Protein AF-A0A922SCU0-F1 (afdb_monomer)

Structure (mmCIF, N/CA/C/O backbone):
data_AF-A0A922SCU0-F1
#
_entry.id   AF-A0A922SCU0-F1
#
loop_
_atom_site.group_PDB
_atom_site.id
_atom_site.type_symbol
_atom_site.label_atom_id
_atom_site.label_alt_id
_atom_site.label_comp_id
_atom_site.label_asym_id
_atom_site.label_entity_id
_atom_site.label_seq_id
_atom_site.pdbx_PDB_ins_code
_atom_site.Cartn_x
_atom_site.Cartn_y
_atom_site.Cartn_z
_atom_site.occupancy
_atom_site.B_iso_or_equiv
_atom_site.auth_seq_id
_atom_site.auth_comp_id
_atom_site.auth_asym_id
_atom_site.auth_atom_id
_atom_site.pdbx_PDB_model_num
ATOM 1 N N . MET A 1 1 ? 26.356 27.091 10.700 1.00 61.38 1 MET A N 1
ATOM 2 C CA . MET A 1 1 ? 27.734 27.066 10.154 1.00 61.38 1 MET A CA 1
ATOM 3 C C . MET A 1 1 ? 27.596 27.157 8.648 1.00 61.38 1 MET A C 1
ATOM 5 O O . MET A 1 1 ? 26.663 26.552 8.137 1.00 61.38 1 MET A O 1
ATOM 9 N N . ALA A 1 2 ? 28.431 27.945 7.972 1.00 72.12 2 ALA A N 1
ATOM 10 C CA . ALA A 1 2 ? 28.377 28.058 6.516 1.00 72.12 2 ALA A CA 1
ATOM 11 C C . ALA A 1 2 ? 28.642 26.690 5.868 1.00 72.12 2 ALA A C 1
ATOM 13 O O . ALA A 1 2 ? 29.478 25.931 6.361 1.00 72.12 2 ALA A O 1
ATOM 14 N N . ASP A 1 3 ? 27.921 26.374 4.792 1.00 83.50 3 ASP A N 1
ATOM 15 C CA . ASP A 1 3 ? 28.215 25.194 3.979 1.00 83.50 3 ASP A CA 1
ATOM 16 C C . ASP A 1 3 ? 29.632 25.352 3.384 1.00 83.50 3 ASP A C 1
ATOM 18 O O . ASP A 1 3 ? 29.888 26.349 2.691 1.00 83.50 3 ASP A O 1
ATOM 22 N N . PRO A 1 4 ? 30.553 24.394 3.623 1.00 89.06 4 PRO A N 1
ATOM 23 C CA . PRO A 1 4 ? 31.922 24.443 3.106 1.00 89.06 4 PRO A CA 1
ATOM 24 C C . PRO A 1 4 ? 32.004 24.638 1.588 1.00 89.06 4 PRO A C 1
ATOM 26 O O . PRO A 1 4 ? 33.000 25.145 1.071 1.00 89.06 4 PRO A O 1
ATOM 29 N N . LYS A 1 5 ? 30.956 24.253 0.850 1.00 90.00 5 LYS A N 1
ATOM 30 C CA . LYS A 1 5 ? 30.882 24.427 -0.602 1.00 90.00 5 LYS A CA 1
ATOM 31 C C . LYS A 1 5 ? 30.835 25.899 -1.032 1.00 90.00 5 LYS A C 1
ATOM 33 O O . LYS A 1 5 ? 31.274 26.208 -2.140 1.00 90.00 5 LYS A O 1
ATOM 38 N N . TYR A 1 6 ? 30.322 26.795 -0.187 1.00 89.81 6 TYR A N 1
ATOM 39 C CA . TYR A 1 6 ? 30.087 28.205 -0.531 1.00 89.81 6 TYR A CA 1
ATOM 40 C C . TYR A 1 6 ? 30.975 29.192 0.236 1.00 89.81 6 TYR A C 1
ATOM 42 O O . TYR A 1 6 ? 31.029 30.358 -0.138 1.00 89.81 6 TYR A O 1
ATOM 50 N N . GLU A 1 7 ? 31.731 28.722 1.232 1.00 86.88 7 GLU A N 1
ATOM 51 C CA . GLU A 1 7 ? 32.538 29.534 2.160 1.00 86.88 7 GLU A CA 1
ATOM 52 C C . GLU A 1 7 ? 33.477 30.546 1.471 1.00 86.88 7 GLU A C 1
ATOM 54 O O . GLU A 1 7 ? 33.629 31.677 1.931 1.00 86.88 7 GLU A O 1
ATOM 59 N N . ASN A 1 8 ? 34.067 30.169 0.331 1.00 87.38 8 ASN A N 1
ATOM 60 C CA . ASN A 1 8 ? 35.038 30.992 -0.402 1.00 87.38 8 ASN A CA 1
ATOM 61 C C . ASN A 1 8 ? 34.431 31.820 -1.548 1.00 87.38 8 ASN A C 1
ATOM 63 O O . ASN A 1 8 ? 35.167 32.481 -2.285 1.00 87.38 8 ASN A O 1
ATOM 67 N N . LEU A 1 9 ? 33.112 31.764 -1.750 1.00 87.44 9 LEU A N 1
ATOM 68 C CA . LEU A 1 9 ? 32.457 32.507 -2.821 1.00 87.44 9 LEU A CA 1
ATOM 69 C C . LEU A 1 9 ? 32.111 33.929 -2.346 1.00 87.44 9 LEU A C 1
ATOM 71 O O . LEU A 1 9 ? 31.440 34.094 -1.325 1.00 87.44 9 LEU A O 1
ATOM 75 N N . PRO A 1 10 ? 32.538 34.980 -3.071 1.00 89.50 10 PRO A N 1
ATOM 76 C CA . PRO A 1 10 ? 32.159 36.345 -2.733 1.00 89.50 10 PRO A CA 1
ATOM 77 C C . PRO A 1 10 ? 30.665 36.574 -3.004 1.00 89.50 10 PRO A C 1
ATOM 79 O O . PRO A 1 10 ? 30.124 36.085 -3.993 1.00 89.50 10 PRO A O 1
ATOM 82 N N . GLY A 1 11 ? 30.007 37.368 -2.155 1.00 84.81 11 GLY A N 1
ATOM 83 C CA . GLY A 1 11 ? 28.614 37.788 -2.361 1.00 84.81 11 GLY A CA 1
ATOM 84 C C . GLY A 1 11 ? 27.541 36.798 -1.894 1.00 84.81 11 GLY A C 1
ATOM 85 O O . GLY A 1 11 ? 26.372 37.007 -2.204 1.00 84.81 11 GLY A O 1
ATOM 86 N N . ILE A 1 12 ? 27.906 35.751 -1.147 1.00 89.44 12 ILE A N 1
ATOM 87 C CA . ILE A 1 12 ? 26.939 34.859 -0.494 1.00 89.44 12 ILE A CA 1
ATOM 88 C C . ILE A 1 12 ? 26.451 35.494 0.813 1.00 89.44 12 ILE A C 1
ATOM 90 O O . ILE A 1 12 ? 27.253 35.911 1.650 1.00 89.44 12 ILE A O 1
ATOM 94 N N . ALA A 1 13 ? 25.131 35.579 0.980 1.00 87.69 13 ALA A N 1
ATOM 95 C CA . ALA A 1 13 ? 24.503 36.070 2.199 1.00 87.69 13 ALA A CA 1
ATOM 96 C C . ALA A 1 13 ? 24.339 34.917 3.203 1.00 87.69 13 ALA A C 1
ATOM 98 O O . ALA A 1 13 ? 23.564 33.999 2.961 1.00 87.69 13 ALA A O 1
ATOM 99 N N . TYR A 1 14 ? 25.067 34.967 4.321 1.00 85.56 14 TYR A N 1
ATOM 100 C CA . TYR A 1 14 ? 25.009 33.944 5.380 1.00 85.56 14 TYR A CA 1
ATOM 101 C C . TYR A 1 14 ? 23.987 34.251 6.482 1.00 85.56 14 TYR A C 1
ATOM 103 O O . TYR A 1 14 ? 23.605 33.357 7.231 1.00 85.56 14 TYR A O 1
ATOM 111 N N . ASP A 1 15 ? 23.553 35.510 6.571 1.00 88.25 15 ASP A N 1
ATOM 112 C CA . ASP A 1 15 ? 22.690 36.017 7.646 1.00 88.25 15 ASP A CA 1
ATOM 113 C C . ASP A 1 15 ? 21.245 36.262 7.175 1.00 88.25 15 ASP A C 1
ATOM 115 O O . ASP A 1 15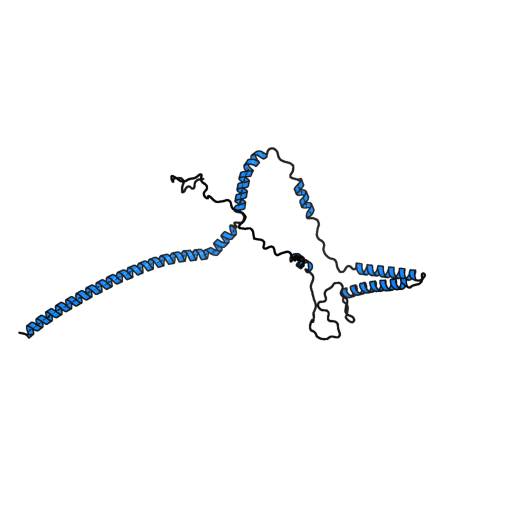 ? 20.479 36.971 7.829 1.00 88.25 15 ASP A O 1
ATOM 119 N N . GLN A 1 16 ? 20.875 35.723 6.011 1.00 88.75 16 GLN A N 1
ATOM 120 C CA . GLN A 1 16 ? 19.522 35.821 5.466 1.00 88.75 16 GLN A CA 1
ATOM 121 C C . GLN A 1 16 ? 18.789 34.484 5.622 1.00 88.75 16 GLN A C 1
ATOM 123 O O . GLN A 1 16 ? 19.425 33.437 5.528 1.00 88.75 16 GLN A O 1
ATOM 128 N N . PRO A 1 17 ? 17.470 34.498 5.884 1.00 88.88 17 PRO A N 1
ATOM 129 C CA . PRO A 1 17 ? 16.674 33.279 5.885 1.00 88.88 17 PRO A CA 1
ATOM 130 C C . PRO A 1 17 ? 16.619 32.674 4.476 1.00 88.88 17 PRO A C 1
ATOM 132 O O . PRO A 1 17 ? 16.506 33.401 3.489 1.00 88.88 17 PRO A O 1
ATOM 135 N N . ASP A 1 18 ? 16.645 31.344 4.398 1.00 89.38 18 ASP A N 1
ATOM 136 C CA . ASP A 1 18 ? 16.605 30.612 3.124 1.00 89.38 18 ASP A CA 1
ATOM 137 C C . ASP A 1 18 ? 15.267 30.784 2.382 1.00 89.38 18 ASP A C 1
ATOM 139 O O . ASP A 1 18 ? 15.220 30.729 1.152 1.00 89.38 18 ASP A O 1
ATOM 143 N N . VAL A 1 19 ? 14.170 30.996 3.120 1.00 94.00 19 VAL A N 1
ATOM 144 C CA . VAL A 1 19 ? 12.804 31.100 2.588 1.00 94.00 19 VAL A CA 1
ATOM 145 C C . VAL A 1 19 ? 12.078 32.276 3.244 1.00 94.00 19 VAL A C 1
ATOM 147 O O . VAL A 1 19 ? 12.120 32.446 4.462 1.00 94.00 19 VAL A O 1
ATOM 150 N N . TYR A 1 20 ? 11.394 33.083 2.427 1.00 92.12 20 TYR A N 1
ATOM 151 C CA . TYR A 1 20 ? 10.476 34.131 2.877 1.00 92.12 20 TYR A CA 1
ATOM 152 C C . TYR A 1 20 ? 9.045 33.708 2.547 1.00 92.12 20 TYR A C 1
ATOM 154 O O . TYR A 1 20 ? 8.610 33.830 1.402 1.00 92.12 20 TYR A O 1
ATOM 162 N N . GLU A 1 21 ? 8.322 33.217 3.546 1.00 87.00 21 GLU A N 1
ATOM 163 C CA . GLU A 1 21 ? 6.940 32.754 3.407 1.00 87.00 21 GLU A CA 1
ATOM 164 C C . GLU A 1 21 ? 5.985 33.531 4.318 1.00 87.00 21 GLU A C 1
ATOM 166 O O . GLU A 1 21 ? 6.378 34.131 5.323 1.00 87.00 21 GLU A O 1
ATOM 171 N N . THR A 1 22 ? 4.714 33.570 3.928 1.00 88.38 22 THR A N 1
ATOM 172 C CA . THR A 1 22 ? 3.632 34.025 4.805 1.00 88.38 22 THR A CA 1
ATOM 173 C C . THR A 1 22 ? 3.377 32.959 5.862 1.00 88.38 22 THR A C 1
ATOM 175 O O . THR A 1 22 ? 3.455 31.780 5.545 1.00 88.38 22 THR A O 1
ATOM 178 N N . GLY A 1 23 ? 3.050 33.354 7.096 1.00 83.81 23 GLY A N 1
ATOM 179 C CA . GLY A 1 23 ? 2.755 32.381 8.151 1.00 83.81 23 GLY A CA 1
ATOM 180 C C . GLY A 1 23 ? 1.612 31.445 7.755 1.00 83.81 23 GLY A C 1
ATOM 181 O O . GLY A 1 23 ? 0.595 31.913 7.240 1.00 83.81 23 GLY A O 1
ATOM 182 N N . ASP A 1 24 ? 1.794 30.148 8.004 1.00 81.06 24 ASP A N 1
ATOM 183 C CA . ASP A 1 24 ? 0.799 29.125 7.693 1.00 81.06 24 ASP A CA 1
ATOM 184 C C . ASP A 1 24 ? -0.528 29.432 8.395 1.00 81.06 24 ASP A C 1
ATOM 186 O O . ASP A 1 24 ? -0.606 29.511 9.627 1.00 81.06 24 ASP A O 1
ATOM 190 N N . LEU A 1 25 ? -1.582 29.626 7.598 1.00 78.62 25 LEU A N 1
ATOM 191 C CA . LEU A 1 25 ? -2.938 29.770 8.111 1.00 78.62 25 LEU A CA 1
ATOM 192 C C . LEU A 1 25 ? -3.542 28.375 8.318 1.00 78.62 25 LEU A C 1
ATOM 194 O O . LEU A 1 25 ? -3.514 27.562 7.395 1.00 78.62 25 LEU A O 1
ATOM 198 N N . PRO A 1 26 ? -4.161 28.098 9.476 1.00 77.81 26 PRO A N 1
ATOM 199 C CA . PRO A 1 26 ? -4.765 26.797 9.768 1.00 77.81 26 PRO A CA 1
ATOM 200 C C . PRO A 1 26 ? -6.071 26.531 8.993 1.00 77.81 26 PRO A C 1
ATOM 202 O O . PRO A 1 26 ? -6.742 25.540 9.256 1.00 77.81 26 PRO A O 1
ATOM 205 N N . GLU A 1 27 ? -6.481 27.433 8.100 1.00 66.62 27 GLU A N 1
ATOM 206 C CA . GLU A 1 27 ? -7.836 27.485 7.537 1.00 66.62 27 GLU A CA 1
ATOM 207 C C . GLU A 1 27 ? -8.071 26.485 6.395 1.00 66.62 27 GLU A C 1
ATOM 209 O O . GLU A 1 27 ? -9.188 26.006 6.241 1.00 66.62 27 GLU A O 1
ATOM 214 N N . ALA A 1 28 ? -7.045 26.126 5.616 1.00 63.16 28 ALA A N 1
ATOM 215 C CA . ALA A 1 28 ? -7.215 25.268 4.435 1.00 63.16 28 ALA A CA 1
ATOM 216 C C . ALA A 1 28 ? -7.455 23.777 4.760 1.00 63.16 28 ALA A C 1
ATOM 218 O O . ALA A 1 28 ? -7.965 23.049 3.912 1.00 63.16 28 ALA A O 1
ATOM 219 N N . ASP A 1 29 ? -7.112 23.340 5.976 1.00 68.31 29 ASP A N 1
ATOM 220 C CA . ASP A 1 29 ? -7.234 21.947 6.434 1.00 68.31 29 ASP A CA 1
ATOM 221 C C . ASP A 1 29 ? -8.457 21.711 7.334 1.00 68.31 29 ASP A C 1
ATOM 223 O O . ASP A 1 29 ? -8.638 20.614 7.871 1.00 68.31 29 ASP A O 1
ATOM 227 N N . GLN A 1 30 ? -9.306 22.724 7.537 1.00 72.94 30 GLN A N 1
ATOM 228 C CA . GLN A 1 30 ? -10.529 22.527 8.305 1.00 72.94 30 GLN A CA 1
ATOM 229 C C . GLN A 1 30 ? -11.549 21.789 7.433 1.00 72.94 30 GLN A C 1
ATOM 231 O O . GLN A 1 30 ? -11.919 22.298 6.374 1.00 72.94 30 GLN A O 1
ATOM 236 N N . PRO A 1 31 ? -12.011 20.588 7.831 1.00 71.62 31 PRO A N 1
ATOM 237 C CA . PRO A 1 31 ? -13.139 19.976 7.155 1.00 71.62 31 PRO A CA 1
ATOM 238 C C . PRO A 1 31 ? -14.333 20.911 7.336 1.00 71.62 31 PRO A C 1
ATOM 240 O O . PRO A 1 31 ? -14.722 21.155 8.475 1.00 71.62 31 PRO A O 1
ATOM 243 N N . ASP A 1 32 ? -14.892 21.430 6.239 1.00 68.81 32 ASP A N 1
ATOM 244 C CA . ASP A 1 32 ? -16.199 22.088 6.266 1.00 68.81 32 ASP A CA 1
ATOM 245 C C . ASP A 1 32 ? -17.193 21.060 6.823 1.00 68.81 32 ASP A C 1
ATOM 247 O O . ASP A 1 32 ? -17.462 20.051 6.154 1.00 68.81 32 ASP A O 1
ATOM 251 N N . PRO A 1 33 ? -17.708 21.235 8.054 1.00 64.75 33 PRO A N 1
ATOM 252 C CA . PRO A 1 33 ? -18.711 20.331 8.556 1.00 64.75 33 PRO A CA 1
ATOM 253 C C . PRO A 1 33 ? -19.977 20.641 7.767 1.00 64.75 33 PRO A C 1
ATOM 255 O O . PRO A 1 33 ? -20.638 21.655 7.977 1.00 64.75 33 PRO A O 1
ATOM 258 N N . THR A 1 34 ? -20.324 19.768 6.826 1.00 65.19 34 THR A N 1
ATOM 259 C CA . THR A 1 34 ? -21.710 19.657 6.387 1.00 65.19 34 THR A CA 1
ATOM 260 C C . THR A 1 34 ? -22.502 19.199 7.604 1.00 65.19 34 THR A C 1
ATOM 262 O O . THR A 1 34 ? -22.574 18.003 7.884 1.00 65.19 34 THR A O 1
ATOM 265 N N . GLU A 1 35 ? -23.002 20.152 8.386 1.00 67.19 35 GLU A N 1
ATOM 266 C CA . GLU A 1 35 ? -23.916 19.884 9.488 1.00 67.19 35 GLU A CA 1
ATOM 267 C C . GLU A 1 35 ? -25.197 19.309 8.872 1.00 67.19 35 GLU A C 1
ATOM 269 O O . GLU A 1 35 ? -25.975 20.016 8.231 1.00 67.19 35 GLU A O 1
ATOM 274 N N . GLU A 1 36 ? -25.381 17.992 8.982 1.00 65.81 36 GLU A N 1
ATOM 275 C CA . GLU A 1 36 ? -26.688 17.390 8.745 1.00 65.81 36 GLU A CA 1
ATOM 276 C C . GLU A 1 36 ? -27.632 17.948 9.814 1.00 65.81 36 GLU A C 1
ATOM 278 O O . GLU A 1 36 ? -27.386 17.777 11.008 1.00 65.81 36 GLU A O 1
ATOM 283 N N . GLU A 1 37 ? -28.677 18.664 9.391 1.00 66.75 37 GLU A N 1
ATOM 284 C CA . GLU A 1 37 ? -29.639 19.289 10.300 1.00 66.75 37 GLU A CA 1
ATOM 285 C C . GLU A 1 37 ? -30.202 18.245 11.278 1.00 66.75 37 GLU A C 1
ATOM 287 O O . GLU A 1 37 ? -30.776 17.229 10.870 1.00 66.75 37 GLU A O 1
ATOM 292 N N . GLU A 1 38 ? -30.044 18.496 12.581 1.00 72.50 38 GLU A N 1
ATOM 293 C CA . GLU A 1 38 ? -30.636 17.667 13.627 1.00 72.50 38 GLU A CA 1
ATOM 294 C C . GLU A 1 38 ? -32.163 17.671 13.461 1.00 72.50 38 GLU A C 1
ATOM 296 O O . GLU A 1 38 ? -32.842 18.673 13.683 1.00 72.50 38 GLU A O 1
ATOM 301 N N . ASN A 1 39 ? -32.721 16.544 13.019 1.00 79.50 39 ASN A N 1
ATOM 302 C CA . ASN A 1 39 ? -34.153 16.418 12.794 1.00 79.50 39 ASN A CA 1
ATOM 303 C C . ASN A 1 39 ? -34.848 16.009 14.098 1.00 79.50 39 ASN A C 1
ATOM 305 O O . ASN A 1 39 ? -34.718 14.866 14.533 1.00 79.50 39 ASN A O 1
ATOM 309 N N . GLU A 1 40 ? -35.637 16.912 14.687 1.00 83.75 40 GLU A N 1
ATOM 310 C CA . GLU A 1 40 ? -36.374 16.674 15.943 1.00 83.75 40 GLU A CA 1
ATOM 311 C C . GLU A 1 40 ? -37.322 15.456 15.889 1.00 83.75 40 GLU A C 1
ATOM 313 O O . GLU A 1 40 ? -37.711 14.925 16.928 1.00 83.75 40 GLU A O 1
ATOM 318 N N . CYS A 1 41 ? -37.702 14.989 14.693 1.00 89.94 41 CYS A N 1
ATOM 319 C CA . CYS A 1 41 ? -38.558 13.813 14.508 1.00 89.94 41 CYS A CA 1
ATOM 320 C C . CYS A 1 41 ? -37.784 12.483 14.405 1.00 89.94 41 CYS A C 1
ATOM 322 O O . CYS A 1 41 ? -38.414 11.435 14.248 1.00 89.94 41 CYS A O 1
ATOM 324 N N . ILE A 1 42 ? -36.446 12.502 14.446 1.00 84.44 42 ILE A N 1
ATOM 325 C CA . ILE A 1 42 ? -35.595 11.315 14.294 1.00 84.44 42 ILE A CA 1
ATOM 326 C C . ILE A 1 42 ? -34.679 11.188 15.513 1.00 84.44 42 ILE A C 1
ATOM 328 O O . ILE A 1 42 ? -33.749 11.966 15.699 1.00 84.44 42 ILE A O 1
ATOM 332 N N . GLU A 1 43 ? -34.889 10.148 16.319 1.00 84.00 43 GLU A N 1
ATOM 333 C CA . GLU A 1 43 ? -33.949 9.794 17.383 1.00 84.00 43 GLU A CA 1
ATOM 334 C C . GLU A 1 43 ? -32.682 9.159 16.785 1.00 84.00 43 GLU A C 1
ATOM 336 O O . GLU A 1 43 ? -32.723 8.061 16.222 1.00 84.00 43 GLU A O 1
ATOM 341 N N . GLN A 1 44 ? -31.535 9.829 16.921 1.00 82.00 44 GLN A N 1
ATOM 342 C CA . GLN A 1 44 ? -30.239 9.264 16.541 1.00 82.00 44 GLN A CA 1
ATOM 343 C C . GLN A 1 44 ? -29.673 8.404 17.678 1.00 82.00 44 GLN A C 1
ATOM 345 O O . GLN A 1 44 ? -29.290 8.896 18.739 1.00 82.00 44 GLN A O 1
ATOM 350 N N . LEU A 1 45 ? -29.592 7.092 17.452 1.00 85.50 45 LEU A N 1
ATOM 351 C CA . LEU A 1 45 ? -29.033 6.147 18.419 1.00 85.50 45 LEU A CA 1
ATOM 352 C C . LEU A 1 45 ? -27.548 5.897 18.139 1.00 85.50 45 LEU A C 1
ATOM 354 O O . LEU A 1 45 ? -27.179 5.390 17.080 1.00 85.50 45 LEU A O 1
ATOM 358 N N . HIS A 1 46 ? -26.687 6.179 19.118 1.00 84.44 46 HIS A N 1
ATOM 359 C CA . HIS A 1 46 ? -25.262 5.865 19.017 1.00 84.44 46 HIS A CA 1
ATOM 360 C C . HIS A 1 46 ? -25.019 4.359 19.202 1.00 84.44 46 HIS A C 1
ATOM 362 O O . HIS A 1 46 ? -25.153 3.811 20.302 1.00 84.44 46 HIS A O 1
ATOM 368 N N . LEU A 1 47 ? -24.630 3.675 18.124 1.00 88.81 47 LEU A N 1
ATOM 369 C CA . LEU A 1 47 ? -24.383 2.237 18.140 1.00 88.81 47 LEU A CA 1
ATOM 370 C C . LEU A 1 47 ? -22.904 1.930 18.420 1.00 88.81 47 LEU A C 1
ATOM 372 O O . LEU A 1 47 ? -22.040 2.062 17.557 1.00 88.81 47 LEU A O 1
ATOM 376 N N . SER A 1 48 ? -22.601 1.454 19.627 1.00 92.69 48 SER A N 1
ATOM 377 C CA . SER A 1 48 ? -21.267 0.939 19.955 1.00 92.69 48 SER A CA 1
ATOM 378 C C . SER A 1 48 ? -21.160 -0.531 19.559 1.00 92.69 48 SER A C 1
ATOM 380 O O . SER A 1 48 ? -21.825 -1.392 20.143 1.00 92.69 48 SER A O 1
ATOM 382 N N . VAL A 1 49 ? -20.306 -0.840 18.579 1.00 92.62 49 VAL A N 1
ATOM 383 C CA . VAL A 1 49 ? -20.064 -2.222 18.120 1.00 92.62 49 VAL A CA 1
ATOM 384 C C . VAL A 1 49 ? -19.513 -3.083 19.255 1.00 92.62 49 VAL A C 1
ATOM 386 O O . VAL A 1 49 ? -19.926 -4.227 19.424 1.00 92.62 49 VAL A O 1
ATOM 389 N N . LYS A 1 50 ? -18.622 -2.522 20.079 1.00 94.06 50 LYS A N 1
ATOM 390 C CA . LYS A 1 50 ? -18.011 -3.229 21.208 1.00 94.06 50 LYS A CA 1
ATOM 391 C C . LYS A 1 50 ? -19.038 -3.553 22.290 1.00 94.06 50 LYS A C 1
ATOM 393 O O . LYS A 1 50 ? -19.073 -4.685 22.770 1.00 94.06 50 LYS A O 1
ATOM 398 N N . ASP A 1 51 ? -19.890 -2.594 22.644 1.00 92.88 51 ASP A N 1
ATOM 399 C CA . ASP A 1 51 ? -20.913 -2.813 23.670 1.00 92.88 51 ASP A CA 1
ATOM 400 C C . ASP A 1 51 ? -22.007 -3.743 23.156 1.00 92.88 51 ASP A C 1
ATOM 402 O O . ASP A 1 51 ? -22.445 -4.630 23.881 1.00 92.88 51 ASP A O 1
ATOM 406 N N . SER A 1 52 ? -22.390 -3.604 21.885 1.00 92.50 52 SER A N 1
ATOM 407 C CA . SER A 1 52 ? -23.334 -4.511 21.228 1.00 92.50 52 SER A CA 1
ATOM 408 C C . SER A 1 52 ? -22.786 -5.935 21.198 1.00 92.50 52 SER A C 1
ATOM 410 O O . SER A 1 52 ? -23.473 -6.862 21.614 1.00 92.50 52 SER A O 1
ATOM 412 N N . PHE A 1 53 ? -21.522 -6.122 20.806 1.00 92.94 53 PHE A N 1
ATOM 413 C CA . PHE A 1 53 ? -20.875 -7.430 20.843 1.00 92.94 53 PHE A CA 1
ATOM 414 C C . PHE A 1 53 ? -20.874 -8.007 22.256 1.00 92.94 53 PHE A C 1
ATOM 416 O O . PHE A 1 53 ? -21.312 -9.134 22.444 1.00 92.94 53 PHE A O 1
ATOM 423 N N . ASN A 1 54 ? -20.449 -7.239 23.261 1.00 94.12 54 ASN A N 1
ATOM 424 C CA . ASN A 1 54 ? -20.407 -7.711 24.644 1.00 94.12 54 ASN A CA 1
ATOM 425 C C . ASN A 1 54 ? -21.797 -8.046 25.203 1.00 94.12 54 ASN A C 1
ATOM 427 O O . ASN A 1 54 ? -21.909 -9.003 25.962 1.00 94.12 54 ASN A O 1
ATOM 431 N N . LYS A 1 55 ? -22.851 -7.322 24.799 1.00 91.94 55 LYS A N 1
ATOM 432 C CA . LYS A 1 55 ? -24.241 -7.633 25.176 1.00 91.94 55 LYS A CA 1
ATOM 433 C C . LYS A 1 55 ? -24.681 -9.017 24.696 1.00 91.94 55 LYS A C 1
ATOM 435 O O . LYS A 1 55 ? -25.389 -9.712 25.419 1.00 91.94 55 LYS A O 1
ATOM 440 N N . PHE A 1 56 ? -24.268 -9.414 23.494 1.00 87.12 56 PHE A N 1
ATOM 441 C CA . PHE A 1 56 ? -24.624 -10.712 22.911 1.00 87.12 56 PHE A CA 1
ATOM 442 C C . PHE A 1 56 ? -23.528 -11.775 23.072 1.00 87.12 56 PHE A C 1
ATOM 444 O O . PHE A 1 56 ? -23.742 -12.944 22.754 1.00 87.12 56 PHE A O 1
ATOM 451 N N . LYS A 1 57 ? -22.356 -11.409 23.594 1.00 89.62 57 LYS A N 1
ATOM 452 C CA . LYS A 1 57 ? -21.235 -12.323 23.807 1.00 89.62 57 LYS A CA 1
ATOM 453 C C . LYS A 1 57 ? -21.638 -13.394 24.816 1.00 89.62 57 LYS A C 1
ATOM 455 O O . LYS A 1 57 ? -22.045 -13.090 25.930 1.00 89.62 57 LYS A O 1
ATOM 460 N N . GLY A 1 58 ? -21.505 -14.656 24.420 1.00 81.25 58 GLY A N 1
ATOM 461 C CA . GLY A 1 58 ? -21.901 -15.793 25.253 1.00 81.25 58 GLY A CA 1
ATOM 462 C C . GLY A 1 58 ? -23.389 -16.147 25.172 1.00 81.25 58 GLY A C 1
ATOM 463 O O . GLY A 1 58 ? -23.792 -17.156 25.743 1.00 81.25 58 GLY A O 1
ATOM 464 N N . ARG A 1 59 ? -24.205 -15.378 24.436 1.00 83.12 59 ARG A N 1
ATOM 465 C CA . ARG A 1 59 ? -25.579 -15.761 24.093 1.0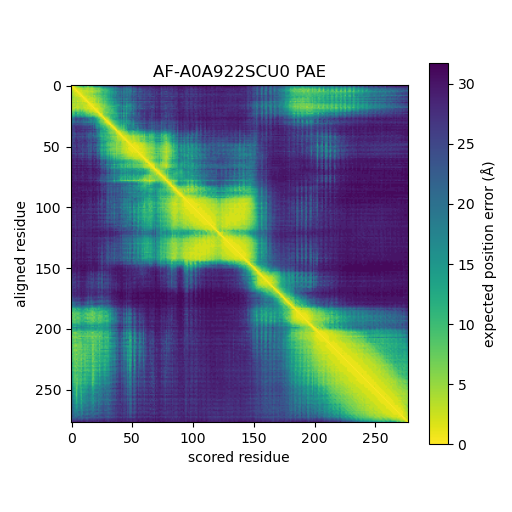0 83.12 59 ARG A CA 1
ATOM 466 C C . ARG A 1 59 ? -25.549 -16.522 22.768 1.00 83.12 59 ARG A C 1
ATOM 468 O O . ARG A 1 59 ? -25.124 -15.986 21.749 1.00 83.12 59 ARG A O 1
ATOM 475 N N . PHE A 1 60 ? -25.999 -17.771 22.783 1.00 74.88 60 PHE A N 1
ATOM 476 C CA . PHE A 1 60 ? -26.042 -18.629 21.601 1.00 74.88 60 PHE A CA 1
ATOM 477 C C . PHE A 1 60 ? -27.468 -19.119 21.376 1.00 74.88 60 PHE A C 1
ATOM 479 O O . PHE A 1 60 ? -28.155 -19.492 22.323 1.00 74.88 60 PHE A O 1
ATOM 486 N N . LEU A 1 61 ? -27.905 -19.132 20.118 1.00 73.56 61 LEU A N 1
ATOM 487 C CA . LEU A 1 61 ? -29.150 -19.782 19.723 1.00 73.56 61 LEU A CA 1
ATOM 488 C C . LEU A 1 61 ? -28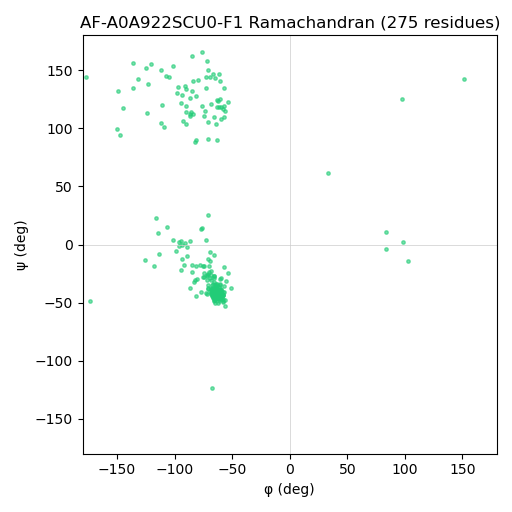.822 -21.206 19.276 1.00 73.56 61 LEU A C 1
ATOM 490 O O . LEU A 1 61 ? -27.942 -21.408 18.440 1.00 73.56 61 LEU A O 1
ATOM 494 N N . THR A 1 62 ? -29.522 -22.194 19.828 1.00 63.56 62 THR A N 1
ATOM 495 C CA . THR A 1 62 ? -29.391 -23.599 19.427 1.00 63.56 62 THR A CA 1
ATOM 496 C C . THR A 1 62 ? -30.780 -24.183 19.199 1.00 63.56 62 THR A C 1
ATOM 498 O O . THR A 1 62 ? -31.729 -23.814 19.883 1.00 63.56 62 THR A O 1
ATOM 501 N N . GLY A 1 63 ? -30.934 -25.048 18.197 1.00 64.81 63 GLY A N 1
ATOM 502 C CA . GLY A 1 63 ? -32.215 -25.697 17.917 1.00 64.81 63 GLY A CA 1
ATOM 503 C C . GLY A 1 63 ? -32.400 -26.058 16.447 1.00 64.81 63 GLY A C 1
ATOM 504 O O . GLY A 1 63 ? -32.006 -25.310 15.555 1.00 64.81 63 GLY A O 1
ATOM 505 N N . ALA A 1 64 ? -33.018 -27.214 16.196 1.00 64.06 64 ALA A N 1
ATOM 506 C CA . ALA A 1 64 ? -33.491 -27.603 14.872 1.00 64.06 64 ALA A CA 1
ATOM 507 C C . ALA A 1 64 ? -34.853 -26.938 14.620 1.00 64.06 64 ALA A C 1
ATOM 509 O O . ALA A 1 64 ? -35.898 -27.488 14.968 1.00 64.06 64 ALA A O 1
ATOM 510 N N . VAL A 1 65 ? -34.823 -25.721 14.075 1.00 71.75 65 VAL A N 1
ATOM 511 C CA . VAL A 1 65 ? -36.011 -24.878 13.893 1.00 71.75 65 VAL A CA 1
ATOM 512 C C . VAL A 1 65 ? -36.548 -24.987 12.467 1.00 71.75 65 VAL A C 1
ATOM 514 O O . VAL A 1 65 ? -35.803 -24.835 11.502 1.00 71.75 65 VAL A O 1
ATOM 517 N N . ASP A 1 66 ? -37.855 -25.220 12.337 1.00 72.25 66 ASP A N 1
ATOM 518 C CA . ASP A 1 66 ? -38.576 -25.255 11.060 1.00 72.25 66 ASP A CA 1
ATOM 519 C C . ASP A 1 66 ? -39.543 -24.060 10.963 1.00 72.25 66 ASP A C 1
ATOM 521 O O . ASP A 1 66 ? -40.607 -24.068 11.585 1.00 72.25 66 ASP A O 1
ATOM 525 N N . PHE A 1 67 ? -39.175 -23.046 10.169 1.00 77.12 67 PHE A N 1
ATOM 526 C CA . PHE A 1 67 ? -40.008 -21.870 9.862 1.00 77.12 67 PHE A CA 1
ATOM 527 C C . PHE A 1 67 ? -40.958 -22.086 8.676 1.00 77.12 67 PHE A C 1
ATOM 529 O O . PHE A 1 67 ? -41.623 -21.146 8.253 1.00 77.12 67 PHE A O 1
ATOM 536 N N . SER A 1 68 ? -41.008 -23.286 8.088 1.00 78.25 68 SER A N 1
ATOM 537 C CA . SER A 1 68 ? -41.948 -23.538 6.996 1.00 78.25 68 SER A CA 1
ATOM 538 C C . SER A 1 68 ? -43.398 -23.479 7.489 1.00 78.25 68 SER A C 1
ATOM 540 O O . SER A 1 68 ? -43.708 -23.921 8.599 1.00 78.25 68 SER A O 1
ATOM 542 N N . ASP A 1 69 ? -44.309 -23.017 6.629 1.00 69.31 69 ASP A N 1
ATOM 543 C CA . ASP A 1 69 ? -45.755 -22.897 6.896 1.00 69.31 69 ASP A CA 1
ATOM 544 C C . ASP A 1 69 ? -46.491 -24.253 6.973 1.00 69.31 69 ASP A C 1
ATOM 546 O O . ASP A 1 69 ? -47.690 -24.366 6.706 1.00 69.31 69 ASP A O 1
ATOM 550 N N . ARG A 1 70 ? -45.789 -25.340 7.313 1.00 76.56 70 ARG A N 1
ATOM 551 C CA . ARG A 1 70 ? -46.411 -26.654 7.488 1.00 76.56 70 ARG A CA 1
ATOM 552 C C . ARG A 1 70 ? -47.353 -26.610 8.690 1.00 76.56 70 ARG A C 1
ATOM 554 O O . ARG A 1 70 ? -46.919 -26.580 9.842 1.00 76.56 70 ARG A O 1
ATOM 561 N N . LEU A 1 71 ? -48.651 -26.679 8.408 1.00 72.25 71 LEU A N 1
ATOM 562 C CA . LEU A 1 71 ? -49.703 -26.764 9.416 1.00 72.25 71 LEU A CA 1
ATOM 563 C C . LEU A 1 71 ? -49.489 -28.005 10.300 1.00 72.25 71 LEU A C 1
ATOM 565 O O . LEU A 1 71 ? -49.530 -29.144 9.835 1.00 72.25 71 LEU A O 1
ATOM 569 N N . SER A 1 72 ? -49.253 -27.771 11.588 1.00 68.88 72 SER A N 1
ATOM 570 C CA . SER A 1 72 ? -49.060 -28.786 12.626 1.00 68.88 72 SER A CA 1
ATOM 571 C C . SER A 1 72 ? -50.061 -28.550 13.753 1.00 68.88 72 SER A C 1
ATOM 573 O O . SER A 1 72 ? -50.453 -27.416 14.010 1.00 68.88 72 SER A O 1
ATOM 575 N N . ARG A 1 73 ? -50.447 -29.616 14.464 1.00 68.62 73 ARG A N 1
ATOM 576 C CA . ARG A 1 73 ? -51.254 -29.502 15.693 1.00 68.62 73 ARG A CA 1
ATOM 577 C C . ARG A 1 73 ? -50.473 -28.905 16.871 1.00 68.62 73 ARG A C 1
ATOM 579 O O . ARG A 1 73 ? -51.090 -28.478 17.837 1.00 68.62 73 ARG A O 1
ATOM 586 N N . LYS A 1 74 ? -49.138 -28.903 16.809 1.00 62.25 74 LYS A N 1
ATOM 587 C CA . LYS A 1 74 ? -48.253 -28.335 17.838 1.00 62.25 74 LYS A CA 1
ATOM 588 C C . LYS A 1 74 ? -47.835 -26.916 17.445 1.00 62.25 74 LYS A C 1
ATOM 590 O O . LYS A 1 74 ? -47.451 -26.708 16.293 1.00 62.25 74 LYS A O 1
ATOM 595 N N . SER A 1 75 ? -47.870 -25.980 18.399 1.00 63.56 75 SER A N 1
ATOM 596 C CA . SER A 1 75 ? -47.344 -24.620 18.213 1.00 63.56 75 SER A CA 1
ATOM 597 C C . SER A 1 75 ? -45.850 -24.683 17.890 1.00 63.56 75 SER A C 1
ATOM 599 O O . SER A 1 75 ? -45.080 -25.314 18.617 1.00 63.56 75 SER A O 1
ATOM 601 N N . ARG A 1 76 ? -45.444 -24.077 16.771 1.00 65.38 76 ARG A N 1
ATOM 602 C CA . ARG A 1 76 ? -44.042 -24.005 16.351 1.00 65.38 76 ARG A CA 1
ATOM 603 C C . ARG A 1 76 ? -43.437 -22.742 16.936 1.00 65.38 76 ARG A C 1
ATOM 605 O O . ARG A 1 76 ? -43.696 -21.644 16.457 1.00 65.38 76 ARG A O 1
ATOM 612 N N . ILE A 1 77 ? -42.646 -22.910 17.984 1.00 67.62 77 ILE A N 1
ATOM 613 C CA . ILE A 1 77 ? -41.796 -21.849 18.517 1.00 67.62 77 ILE A CA 1
ATOM 614 C C . ILE A 1 77 ? -40.451 -21.975 17.799 1.00 67.62 77 ILE A C 1
ATOM 616 O O . ILE A 1 77 ? -39.992 -23.094 17.577 1.00 67.62 77 ILE A O 1
ATOM 620 N N . GLY A 1 78 ? -39.889 -20.842 17.369 1.00 72.12 78 GLY A N 1
ATOM 621 C CA . GLY A 1 78 ? -38.662 -20.768 16.578 1.00 72.12 78 GLY A CA 1
ATOM 622 C C . GLY A 1 78 ? -37.418 -21.203 17.361 1.00 72.12 78 GLY A C 1
ATOM 623 O O . GLY A 1 78 ? -37.343 -22.304 17.899 1.00 72.12 78 GLY A O 1
ATOM 624 N N . TYR A 1 79 ? -36.418 -20.328 17.444 1.00 70.44 79 TYR A N 1
ATOM 625 C CA . TYR A 1 79 ? -35.292 -20.572 18.342 1.00 70.44 79 TYR A CA 1
ATOM 626 C C . TYR A 1 79 ? -35.765 -20.473 19.789 1.00 70.44 79 TYR A C 1
ATOM 628 O O . TYR A 1 79 ? -36.296 -19.446 20.209 1.00 70.44 79 TYR A O 1
ATOM 636 N N . ARG A 1 80 ? -35.577 -21.568 20.519 1.00 64.25 80 ARG A N 1
ATOM 637 C CA . ARG A 1 80 ? -35.818 -21.671 21.949 1.00 64.25 80 ARG A CA 1
ATOM 638 C C . ARG A 1 80 ? -34.498 -21.294 22.647 1.00 64.25 80 ARG A C 1
ATOM 640 O O . ARG A 1 80 ? -33.473 -21.927 22.399 1.00 64.25 80 ARG A O 1
ATOM 647 N N . ALA A 1 81 ? -34.491 -20.180 23.369 1.00 56.84 81 ALA A N 1
ATOM 648 C CA . ALA A 1 81 ? -33.325 -19.639 24.055 1.00 56.84 81 ALA A CA 1
ATOM 649 C C . ALA A 1 81 ? -33.755 -18.861 25.309 1.00 56.84 81 ALA A C 1
ATOM 651 O O . ALA A 1 81 ? -34.121 -17.686 25.232 1.00 56.84 81 ALA A O 1
ATOM 652 N N . GLY A 1 82 ? -33.649 -19.500 26.476 1.00 59.78 82 GLY A N 1
ATOM 653 C CA . GLY A 1 82 ? -33.854 -18.840 27.760 1.00 59.78 82 GLY A CA 1
ATOM 654 C C . GLY A 1 82 ? -33.616 -19.754 28.961 1.00 59.78 82 GLY A C 1
ATOM 655 O O . GLY A 1 82 ? -33.968 -20.926 28.950 1.00 59.78 82 GLY A O 1
ATOM 656 N N . GLU A 1 83 ? -33.065 -19.185 30.035 1.00 54.69 83 GLU A N 1
ATOM 657 C CA . GLU A 1 83 ? -32.908 -19.836 31.349 1.00 54.69 83 GLU A CA 1
ATOM 658 C C . GLU A 1 83 ? -34.254 -20.136 32.033 1.00 54.69 83 GLU A C 1
ATOM 660 O O . GLU A 1 83 ? -34.278 -20.861 33.016 1.00 54.69 83 GLU A O 1
ATOM 665 N N . TRP A 1 84 ? -35.370 -19.625 31.494 1.00 57.88 84 TRP A N 1
ATOM 666 C CA . TRP A 1 84 ? -36.723 -19.678 32.071 1.00 57.88 84 TRP A CA 1
ATOM 667 C C . TRP A 1 84 ? -37.729 -20.470 31.236 1.00 57.88 84 TRP A C 1
ATOM 669 O O . TRP A 1 84 ? -38.937 -20.247 31.309 1.00 57.88 84 TRP A O 1
ATOM 679 N N . GLU A 1 85 ? -37.247 -21.370 30.391 1.00 65.38 85 GLU A N 1
ATOM 680 C CA . GLU A 1 85 ? -38.128 -22.109 29.498 1.00 65.38 85 GLU A CA 1
ATOM 681 C C . GLU A 1 85 ? -38.814 -23.270 30.220 1.00 65.38 85 GLU A C 1
ATOM 683 O O . GLU A 1 85 ? -38.237 -23.932 31.086 1.00 65.38 85 GLU A O 1
ATOM 688 N N . LEU A 1 86 ? -40.082 -23.480 29.865 1.00 64.94 86 LEU A N 1
ATOM 689 C CA . LEU A 1 86 ? -40.903 -24.596 30.315 1.00 64.94 86 LEU A CA 1
ATOM 690 C C . LEU A 1 86 ? -41.093 -25.574 29.151 1.00 64.94 86 LEU A C 1
ATOM 692 O O . LEU A 1 86 ? -41.204 -25.176 27.984 1.00 64.94 86 LEU A O 1
ATOM 696 N N . ALA A 1 87 ? -41.152 -26.867 29.465 1.00 66.06 87 ALA A N 1
ATOM 697 C CA . ALA A 1 87 ? -41.508 -27.882 28.482 1.00 66.06 87 ALA A CA 1
ATOM 698 C C . ALA A 1 87 ? -42.931 -27.634 27.944 1.00 66.06 87 ALA A C 1
ATOM 700 O O . ALA A 1 87 ? -43.807 -27.143 28.656 1.00 66.06 87 ALA A O 1
ATOM 701 N N . ALA A 1 88 ? -43.165 -27.968 26.671 1.00 64.88 88 ALA A N 1
ATOM 702 C CA . ALA A 1 88 ? -44.515 -27.929 26.114 1.00 64.88 88 ALA A CA 1
ATOM 703 C C . ALA A 1 88 ? -45.361 -29.066 26.711 1.00 64.88 88 ALA A C 1
ATOM 705 O O . ALA A 1 88 ? -44.832 -30.130 27.036 1.00 64.88 88 ALA A O 1
ATOM 706 N N . GLU A 1 89 ? -46.673 -28.857 26.823 1.00 59.53 89 GLU A N 1
ATOM 707 C CA . GLU A 1 89 ? -47.598 -29.840 27.391 1.00 59.53 89 GLU A CA 1
ATOM 708 C C . GLU A 1 89 ? -47.505 -31.187 26.642 1.00 59.53 89 GLU A C 1
ATOM 710 O O . GLU A 1 89 ? -47.795 -31.276 25.445 1.00 59.53 89 GLU A O 1
ATOM 715 N N . GLY A 1 90 ? -47.049 -32.234 27.344 1.00 65.62 90 GLY A N 1
ATOM 716 C CA . GLY A 1 90 ? -46.877 -33.592 26.810 1.00 65.62 90 GLY A CA 1
ATOM 717 C C . GLY A 1 90 ? -45.457 -33.997 26.372 1.00 65.62 90 GLY A C 1
ATOM 718 O O . GLY A 1 90 ? -45.296 -35.121 25.898 1.00 65.62 90 GLY A O 1
ATOM 719 N N . GLU A 1 91 ? -44.437 -33.144 26.528 1.00 72.38 91 GLU A N 1
ATOM 720 C CA . GLU A 1 91 ? -43.021 -33.464 26.244 1.00 72.38 91 GLU A CA 1
ATOM 721 C C . GLU A 1 91 ? -42.217 -33.777 27.535 1.00 72.38 91 GLU A C 1
ATOM 723 O O . GLU A 1 91 ? -42.580 -33.303 28.614 1.00 72.38 91 GLU A O 1
ATOM 728 N N . PRO A 1 92 ? -41.124 -34.570 27.472 1.00 75.44 92 PRO A N 1
ATOM 729 C CA . PRO A 1 92 ? -40.274 -34.846 28.634 1.00 75.44 92 PRO A CA 1
ATOM 730 C C . PRO A 1 92 ? -39.419 -33.629 29.038 1.00 75.44 92 PRO A C 1
ATOM 732 O O . PRO A 1 92 ? -38.782 -33.001 28.199 1.00 75.44 92 PRO A O 1
ATOM 735 N N . GLU A 1 93 ? -39.366 -33.331 30.338 1.00 78.81 93 GLU A N 1
ATOM 736 C CA . GLU A 1 93 ? -38.649 -32.175 30.910 1.00 78.81 93 GLU A CA 1
ATOM 737 C C . GLU A 1 93 ? -37.151 -32.430 31.139 1.00 78.81 93 GLU A C 1
ATOM 739 O O . GLU A 1 93 ? -36.766 -33.482 31.666 1.00 78.81 93 GLU A O 1
ATOM 744 N N . THR A 1 94 ? -36.311 -31.423 30.870 1.00 79.31 94 THR A N 1
ATOM 745 C CA . THR A 1 94 ? -34.931 -31.363 31.385 1.00 79.31 94 THR A CA 1
ATOM 746 C C . THR A 1 94 ? -34.888 -30.959 32.868 1.00 79.31 94 THR A C 1
ATOM 748 O O . THR A 1 94 ? -35.867 -30.472 33.431 1.00 79.31 94 THR A O 1
ATOM 751 N N . ILE A 1 95 ? -33.742 -31.156 33.537 1.00 76.12 95 ILE A N 1
ATOM 752 C CA . ILE A 1 95 ? -33.577 -30.830 34.970 1.00 76.12 95 ILE A CA 1
ATOM 753 C C . ILE A 1 95 ? -33.810 -29.332 35.233 1.00 76.12 95 ILE A C 1
ATOM 755 O O . ILE A 1 95 ? -34.470 -28.986 36.212 1.00 76.12 95 ILE A O 1
ATOM 759 N N . LEU A 1 96 ? -33.314 -28.461 34.348 1.00 77.06 96 LEU A N 1
ATOM 760 C CA . LEU A 1 96 ? -33.466 -27.009 34.466 1.00 77.06 96 LEU A CA 1
ATOM 761 C C . LEU A 1 96 ? -34.909 -26.558 34.171 1.00 77.06 96 LEU A C 1
ATOM 763 O O . LEU A 1 96 ? -35.475 -25.785 34.936 1.00 77.06 96 LEU A O 1
ATOM 767 N N . GLU A 1 97 ? -35.557 -27.106 33.136 1.00 78.25 97 GLU A N 1
ATOM 768 C CA . GLU A 1 97 ? -36.971 -26.811 32.836 1.00 78.25 97 GLU A CA 1
ATOM 769 C C . GLU A 1 97 ? -37.904 -27.293 33.959 1.00 78.25 97 GLU A C 1
ATOM 771 O O . GLU A 1 97 ? -38.860 -26.607 34.317 1.00 78.25 97 GLU A O 1
ATOM 776 N N . ARG A 1 98 ? -37.610 -28.449 34.572 1.00 84.25 98 ARG A N 1
ATOM 777 C CA . ARG A 1 98 ? -38.341 -28.940 35.748 1.00 84.25 98 ARG A CA 1
ATOM 778 C C . ARG A 1 98 ? -38.156 -28.025 36.953 1.00 84.25 98 ARG A C 1
ATOM 780 O O . ARG A 1 98 ? -39.120 -27.763 37.668 1.00 84.25 98 ARG A O 1
ATOM 787 N N . TYR A 1 99 ? -36.936 -27.544 37.182 1.00 84.75 99 TYR A N 1
ATOM 788 C CA . TYR A 1 99 ? -36.647 -26.562 38.223 1.00 84.75 99 TYR A CA 1
ATOM 789 C C . TYR A 1 99 ? -37.471 -25.281 38.020 1.00 84.75 99 TYR A C 1
ATOM 791 O O . TYR A 1 99 ? -38.145 -24.834 38.950 1.00 84.75 99 TYR A O 1
ATOM 799 N N . ASN A 1 100 ? -37.518 -24.759 36.792 1.00 83.69 100 ASN A N 1
ATOM 800 C CA . ASN A 1 100 ? -38.322 -23.587 36.442 1.00 83.69 100 ASN A CA 1
ATOM 801 C C . ASN A 1 100 ? -39.823 -23.827 36.624 1.00 83.69 100 ASN A C 1
ATOM 803 O O . ASN A 1 100 ? -40.494 -23.003 37.247 1.00 83.69 100 ASN A O 1
ATOM 807 N N . ARG A 1 101 ? -40.345 -24.971 36.156 1.00 86.94 101 ARG A N 1
ATOM 808 C CA . ARG A 1 101 ? -41.758 -25.334 36.343 1.00 86.94 101 ARG A CA 1
ATOM 809 C C . ARG A 1 101 ? -42.122 -25.370 37.817 1.00 86.94 101 ARG A C 1
ATOM 811 O O . ARG A 1 101 ? -43.103 -24.750 38.208 1.00 86.94 101 ARG A O 1
ATOM 818 N N . LEU A 1 102 ? -41.316 -26.040 38.639 1.00 89.06 102 LEU A N 1
ATOM 819 C CA . LEU A 1 102 ? -41.562 -26.125 40.076 1.00 89.06 102 LEU A CA 1
ATOM 820 C C . LEU A 1 102 ? -41.567 -24.738 40.729 1.00 89.06 102 LEU A C 1
ATOM 822 O O . LEU A 1 102 ? -42.443 -24.459 41.540 1.00 89.06 102 LEU A O 1
ATOM 826 N N . ARG A 1 103 ? -40.658 -23.829 40.354 1.00 86.38 103 ARG A N 1
ATOM 827 C CA . ARG A 1 103 ? -40.677 -22.442 40.860 1.00 86.38 103 ARG A CA 1
ATOM 828 C C . ARG A 1 103 ? -41.966 -21.698 40.502 1.00 86.38 103 ARG A C 1
ATOM 830 O O . ARG A 1 103 ? -42.490 -20.959 41.344 1.00 86.38 103 ARG A O 1
ATOM 837 N N . CYS A 1 104 ? -42.471 -21.889 39.283 1.00 85.50 104 CYS A N 1
ATOM 838 C CA . CYS A 1 104 ? -43.753 -21.339 38.848 1.00 85.50 104 CYS A CA 1
ATOM 839 C C . CYS A 1 104 ? -44.915 -21.954 39.642 1.00 85.50 104 CYS A C 1
ATOM 841 O O . CYS A 1 104 ? -45.677 -21.210 40.252 1.00 85.50 104 CYS A O 1
ATOM 843 N N . GLU A 1 105 ? -44.986 -23.284 39.736 1.00 89.44 105 GLU A N 1
ATOM 844 C CA . GLU A 1 105 ? -46.034 -24.009 40.469 1.00 89.44 105 GLU A CA 1
ATOM 845 C C . GLU A 1 105 ? -46.065 -23.649 41.959 1.00 89.44 105 GLU A C 1
ATOM 847 O O . GLU A 1 105 ? -47.138 -23.454 42.521 1.00 89.44 105 GLU A O 1
ATOM 852 N N . PHE A 1 106 ? -44.910 -23.484 42.613 1.00 90.62 106 PHE A N 1
ATOM 853 C CA . PHE A 1 106 ? -44.853 -23.017 44.004 1.00 90.62 106 PHE A CA 1
ATOM 854 C C . PHE A 1 106 ? -45.380 -21.588 44.163 1.00 90.62 106 PHE A C 1
ATOM 856 O O . PHE A 1 106 ? -45.963 -21.259 45.195 1.00 90.62 106 PHE A O 1
ATOM 863 N N . SER A 1 107 ? -45.169 -20.731 43.162 1.00 88.94 107 SER A N 1
ATOM 864 C CA . SER A 1 107 ? -45.681 -19.358 43.180 1.00 88.94 107 SER A CA 1
ATOM 865 C C . SER A 1 107 ? -47.195 -19.331 42.961 1.00 88.94 107 SER A C 1
ATOM 867 O O . SER A 1 107 ? -47.892 -18.626 43.685 1.00 88.94 107 SER A O 1
ATOM 869 N N . GLU A 1 108 ? -47.705 -20.150 42.040 1.00 91.81 108 GLU A N 1
ATOM 870 C CA . GLU A 1 108 ? -49.141 -20.305 41.793 1.00 91.81 108 GLU A CA 1
ATOM 871 C C . GLU A 1 108 ? -49.860 -20.923 43.001 1.00 91.81 108 GLU A C 1
ATOM 873 O O . GLU A 1 108 ? -50.898 -20.430 43.437 1.00 91.81 108 GLU A O 1
ATOM 878 N N . LEU A 1 109 ? -49.278 -21.959 43.611 1.00 92.94 109 LEU A N 1
ATOM 879 C CA . LEU A 1 109 ? -49.820 -22.575 44.819 1.00 92.94 109 LEU A CA 1
ATOM 880 C C . LEU A 1 109 ? -49.873 -21.575 45.982 1.00 92.94 109 LEU A C 1
ATOM 882 O O . LEU A 1 109 ? -50.854 -21.551 46.724 1.00 92.94 109 LEU A O 1
ATOM 886 N N . LEU A 1 110 ? -48.846 -20.729 46.134 1.00 91.31 110 LEU A N 1
ATOM 887 C CA . LEU A 1 110 ? -48.860 -19.649 47.120 1.00 91.31 110 LEU A CA 1
ATOM 888 C C . LEU A 1 110 ? -50.034 -18.691 46.864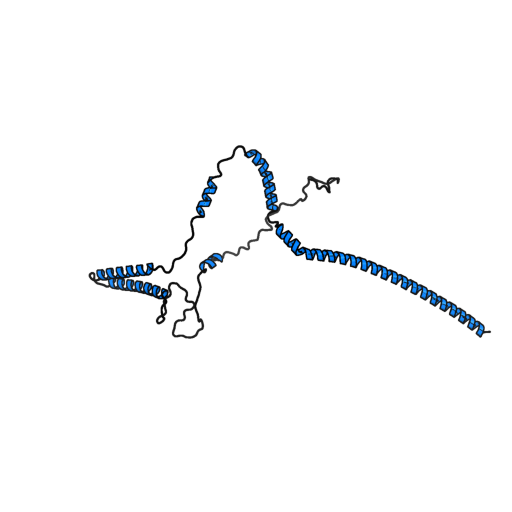 1.00 91.31 110 LEU A C 1
ATOM 890 O O . LEU A 1 110 ? -50.757 -18.351 47.799 1.00 91.31 110 LEU A O 1
ATOM 894 N N . GLU A 1 111 ? -50.240 -18.287 45.611 1.00 91.88 111 GLU A N 1
ATOM 895 C CA . GLU A 1 111 ? -51.324 -17.387 45.217 1.00 91.88 111 GLU A CA 1
ATOM 896 C C . GLU A 1 111 ? -52.701 -17.996 45.523 1.00 91.88 111 GLU A C 1
ATOM 898 O O . GLU A 1 111 ? -53.501 -17.373 46.226 1.00 91.88 111 GLU A O 1
ATOM 903 N N . GLN A 1 112 ? -52.943 -19.250 45.130 1.00 91.81 112 GLN A N 1
ATOM 904 C CA . GLN A 1 112 ? -54.196 -19.962 45.416 1.00 91.81 112 GLN A CA 1
ATOM 905 C C . GLN A 1 112 ? -54.481 -20.057 46.923 1.00 91.81 112 GLN A C 1
ATOM 907 O O . GLN A 1 112 ? -55.614 -19.859 47.365 1.00 91.81 112 GLN A O 1
ATOM 912 N N . VAL A 1 113 ? -53.454 -20.318 47.733 1.00 91.00 113 VAL A N 1
ATOM 913 C CA . VAL A 1 113 ? -53.576 -20.403 49.197 1.00 91.00 113 VAL A CA 1
ATOM 914 C C . VAL A 1 113 ? -53.900 -19.043 49.805 1.00 91.00 113 VAL A C 1
ATOM 916 O O . VAL A 1 113 ? -54.749 -18.958 50.692 1.00 91.00 113 VAL A O 1
ATOM 919 N N . THR A 1 114 ? -53.285 -17.966 49.311 1.00 88.31 114 THR A N 1
ATOM 920 C CA . THR A 1 114 ? -53.624 -16.605 49.756 1.00 88.31 114 THR A CA 1
ATOM 921 C C . THR A 1 114 ? -55.033 -16.191 49.330 1.00 88.31 114 THR A C 1
ATOM 923 O O . THR A 1 114 ? -55.741 -15.528 50.088 1.00 88.31 114 THR A O 1
ATOM 926 N N . GLU A 1 115 ? -55.498 -16.627 48.159 1.00 90.44 115 GLU A N 1
ATOM 927 C CA . GLU A 1 115 ? -56.863 -16.369 47.708 1.00 90.44 115 GLU A CA 1
ATOM 928 C C . GLU A 1 115 ? -57.895 -17.116 48.570 1.00 90.44 115 GLU A C 1
ATOM 930 O O . GLU A 1 115 ? -58.915 -16.543 48.960 1.00 90.44 115 GLU A O 1
ATOM 935 N N . GLN A 1 116 ? -57.616 -18.372 48.931 1.00 87.69 116 GLN A N 1
ATOM 936 C CA . GLN A 1 116 ? -58.447 -19.146 49.858 1.00 87.69 116 GLN A CA 1
ATOM 937 C C . GLN A 1 116 ? -58.444 -18.539 51.264 1.00 87.69 116 GLN A C 1
ATOM 939 O O . GLN A 1 116 ? -59.508 -18.400 51.863 1.00 87.69 116 GLN A O 1
ATOM 944 N N . GLN A 1 117 ? -57.293 -18.067 51.750 1.00 87.25 117 GLN A N 1
ATOM 945 C CA . GLN A 1 117 ? -57.189 -17.337 53.016 1.00 87.25 117 GLN A CA 1
ATOM 946 C C . GLN A 1 117 ? -58.095 -16.096 53.044 1.00 87.25 117 GLN A C 1
ATOM 948 O O . GLN A 1 117 ? -58.744 -15.816 54.054 1.00 87.25 117 GLN A O 1
ATOM 953 N N . ASN A 1 118 ? -58.163 -15.358 51.932 1.00 84.56 118 ASN A N 1
ATOM 954 C CA . ASN A 1 118 ? -59.003 -14.167 51.814 1.00 84.56 118 ASN A CA 1
ATOM 955 C C . ASN A 1 118 ? -60.508 -14.495 51.820 1.00 84.56 118 ASN A C 1
ATOM 957 O O . ASN A 1 118 ? -61.307 -13.656 52.237 1.00 84.56 118 ASN A O 1
ATOM 961 N N . LYS A 1 119 ? -60.894 -15.706 51.394 1.00 87.12 119 LYS A N 1
ATOM 962 C CA . LYS A 1 119 ? -62.287 -16.192 51.348 1.00 87.12 119 LYS A CA 1
ATOM 963 C C . LYS A 1 119 ? -62.717 -16.967 52.607 1.00 87.12 119 LYS A C 1
ATOM 965 O O . LYS A 1 119 ? -63.910 -17.211 52.775 1.00 87.12 119 LYS A O 1
ATOM 970 N N . ALA A 1 120 ? -61.780 -17.354 53.471 1.00 84.25 120 ALA A N 1
ATOM 971 C CA . ALA A 1 120 ? -62.016 -18.229 54.619 1.00 84.25 120 ALA A CA 1
ATOM 972 C C . ALA A 1 120 ? -62.520 -17.506 55.884 1.00 84.25 120 ALA A C 1
ATOM 974 O O . ALA A 1 120 ? -62.376 -16.288 56.048 1.00 84.25 120 ALA A O 1
ATOM 975 N N . THR A 1 121 ? -63.089 -18.281 56.812 1.00 79.69 121 THR A N 1
ATOM 976 C CA . THR A 1 121 ? -63.525 -17.791 58.132 1.00 79.69 121 THR A CA 1
ATOM 977 C C . THR A 1 121 ? -62.329 -17.479 59.044 1.00 79.69 121 THR A C 1
ATOM 979 O O . THR A 1 121 ? -61.234 -17.996 58.834 1.00 79.69 121 THR A O 1
ATOM 982 N N . GLU A 1 122 ? -62.494 -16.634 60.075 1.00 75.12 122 GLU A N 1
ATOM 983 C CA . GLU A 1 122 ? -61.376 -16.248 60.968 1.00 75.12 122 GLU A CA 1
ATOM 984 C C . GLU A 1 122 ? -60.660 -17.444 61.614 1.00 75.12 122 GLU A C 1
ATOM 986 O O . GLU A 1 122 ? -59.451 -17.385 61.805 1.00 75.12 122 GLU A O 1
ATOM 991 N N . SER A 1 123 ? -61.372 -18.546 61.873 1.00 73.69 123 SER A N 1
ATOM 992 C CA . SER A 1 123 ? -60.786 -19.769 62.437 1.00 73.69 123 SER A CA 1
ATOM 993 C C . SER A 1 123 ? -59.898 -20.539 61.451 1.00 73.69 123 SER A C 1
ATOM 995 O O . SER A 1 123 ? -59.016 -21.273 61.883 1.00 73.69 123 SER A O 1
ATOM 997 N N . GLU A 1 124 ? -60.126 -20.402 60.145 1.00 77.75 124 GLU A N 1
ATOM 998 C CA . GLU A 1 124 ? -59.410 -21.139 59.092 1.00 77.75 124 GLU A CA 1
ATOM 999 C C . GLU A 1 124 ? -58.221 -20.331 58.541 1.00 77.75 124 GLU A C 1
ATOM 1001 O O . GLU A 1 124 ? -57.259 -20.893 58.017 1.00 77.75 124 GLU A O 1
ATOM 1006 N N . LYS A 1 125 ? -58.232 -18.999 58.703 1.00 82.00 125 LYS A N 1
ATOM 1007 C CA . LYS A 1 125 ? -57.135 -18.107 58.278 1.00 82.00 125 LYS A CA 1
ATOM 1008 C C . LYS A 1 125 ? -55.791 -18.471 58.912 1.00 82.00 125 LYS A C 1
ATOM 1010 O O . LYS A 1 125 ? -54.755 -18.372 58.251 1.00 82.00 125 LYS A O 1
ATOM 1015 N N . ASP A 1 126 ? -55.799 -18.931 60.159 1.00 82.62 126 ASP A N 1
ATOM 1016 C CA . ASP A 1 126 ? -54.593 -19.372 60.868 1.00 82.62 126 ASP A CA 1
ATOM 1017 C C . ASP A 1 126 ? -53.993 -20.667 60.292 1.00 82.62 126 ASP A C 1
ATOM 1019 O O . ASP A 1 126 ? -52.801 -20.932 60.454 1.00 82.62 126 ASP A O 1
ATOM 1023 N N . GLU A 1 127 ? -54.784 -21.489 59.601 1.00 85.50 127 GLU A N 1
ATOM 1024 C CA . GLU A 1 127 ? -54.291 -22.689 58.920 1.00 85.50 127 GLU A CA 1
ATOM 1025 C C . GLU A 1 127 ? -53.683 -22.335 57.559 1.00 85.50 127 GLU A C 1
ATOM 1027 O O . GLU A 1 127 ? -52.562 -22.753 57.255 1.00 85.50 127 GLU A O 1
ATOM 1032 N N . TYR A 1 128 ? -54.354 -21.477 56.783 1.00 86.81 128 TYR A N 1
ATOM 1033 C CA . TYR A 1 128 ? -53.835 -20.995 55.498 1.00 86.81 128 TYR A CA 1
ATOM 1034 C C . TYR A 1 128 ? -52.547 -20.175 55.645 1.00 86.81 128 TYR A C 1
ATOM 1036 O O . TYR A 1 128 ? -51.643 -20.299 54.819 1.00 86.81 128 TYR A O 1
ATOM 1044 N N . THR A 1 129 ? -52.402 -19.389 56.718 1.00 87.69 129 THR A N 1
ATOM 1045 C CA . THR A 1 129 ? -51.141 -18.677 57.007 1.00 87.69 129 THR A CA 1
ATOM 1046 C C . THR A 1 129 ? -49.986 -19.637 57.269 1.00 87.69 129 THR A C 1
ATOM 1048 O O . THR A 1 129 ? -48.902 -19.451 56.714 1.00 87.69 129 THR A O 1
ATOM 1051 N N . LYS A 1 130 ? -50.197 -20.692 58.067 1.00 89.12 130 LYS A N 1
ATOM 1052 C CA . LYS A 1 130 ? -49.174 -21.727 58.302 1.00 89.12 130 LYS A CA 1
ATOM 1053 C C . LYS A 1 130 ? -48.773 -22.412 56.998 1.00 89.12 130 LYS A C 1
ATOM 1055 O O . LYS A 1 130 ? -47.583 -22.627 56.768 1.00 89.12 130 LYS A O 1
ATOM 1060 N N . LEU A 1 131 ? -49.746 -22.704 56.136 1.00 90.12 131 LEU A N 1
ATOM 1061 C CA . LEU A 1 131 ? -49.513 -23.338 54.841 1.00 90.12 131 LEU A CA 1
ATOM 1062 C C . LEU A 1 131 ? -48.724 -22.419 53.886 1.00 90.12 131 LEU A C 1
ATOM 1064 O O . LEU A 1 131 ? -47.735 -22.849 53.297 1.00 90.12 131 LEU A O 1
ATOM 1068 N N . ALA A 1 132 ? -49.069 -21.130 53.811 1.00 89.81 132 ALA A N 1
ATOM 1069 C CA . ALA A 1 132 ? -48.334 -20.140 53.019 1.00 89.81 132 ALA A CA 1
ATOM 1070 C C . ALA A 1 132 ? -46.878 -19.961 53.492 1.00 89.81 132 ALA A C 1
ATOM 1072 O O . ALA A 1 132 ? -45.964 -19.802 52.678 1.00 89.81 132 ALA A O 1
ATOM 1073 N N . VAL A 1 133 ? -46.631 -20.024 54.807 1.00 91.06 133 VAL A N 1
ATOM 1074 C CA . VAL A 1 133 ? -45.270 -19.984 55.371 1.00 91.06 133 VAL A CA 1
ATOM 1075 C C . VAL A 1 133 ? -44.456 -21.213 54.950 1.00 91.06 133 VAL A C 1
ATOM 1077 O O . VAL A 1 133 ? -43.286 -21.068 54.594 1.00 91.06 133 VAL A O 1
ATOM 1080 N N . GLN A 1 134 ? -45.062 -22.405 54.937 1.00 91.50 134 GLN A N 1
ATOM 1081 C CA . GLN A 1 134 ? -44.406 -23.640 54.485 1.00 91.50 134 GLN A CA 1
ATOM 1082 C C . GLN A 1 134 ? -44.111 -23.642 52.975 1.00 91.50 134 GLN A C 1
ATOM 1084 O O . GLN A 1 134 ? -43.042 -24.083 52.549 1.00 91.50 134 GLN A O 1
ATOM 1089 N N . ILE A 1 135 ? -45.020 -23.111 52.154 1.00 90.31 135 ILE A N 1
ATOM 1090 C CA . ILE A 1 135 ? -44.810 -22.961 50.703 1.00 90.31 135 ILE A CA 1
ATOM 1091 C C . ILE A 1 135 ? -43.665 -21.976 50.423 1.00 90.31 135 ILE A C 1
ATOM 1093 O O . ILE A 1 135 ? -42.787 -22.240 49.605 1.00 90.31 135 ILE A O 1
ATOM 1097 N N . ASN A 1 136 ? -43.606 -20.862 51.154 1.00 89.38 136 ASN A N 1
ATOM 1098 C CA . ASN A 1 136 ? -42.520 -19.893 51.005 1.00 89.38 136 ASN A CA 1
ATOM 1099 C C . ASN A 1 136 ? -41.156 -20.434 51.453 1.00 89.38 136 ASN A C 1
ATOM 1101 O O . ASN A 1 136 ? -40.141 -20.106 50.838 1.00 89.38 136 ASN A O 1
ATOM 1105 N N . SER A 1 137 ? -41.095 -21.237 52.519 1.00 90.31 137 SER A N 1
ATOM 1106 C CA . SER A 1 137 ? -39.824 -21.822 52.966 1.00 90.31 137 SER A CA 1
ATOM 1107 C C . SER A 1 137 ? -39.293 -22.853 51.969 1.00 90.31 137 SER A C 1
ATOM 1109 O O . SER A 1 137 ? -38.107 -22.839 51.650 1.00 90.31 137 SER A O 1
ATOM 1111 N N . THR A 1 138 ? -40.169 -23.693 51.416 1.00 88.31 138 THR A N 1
ATOM 1112 C CA . THR A 1 138 ? -39.806 -24.673 50.380 1.00 88.31 138 THR A CA 1
ATOM 1113 C C . THR A 1 138 ? -39.396 -24.009 49.066 1.00 88.31 138 THR A C 1
ATOM 1115 O O . THR A 1 138 ? -38.395 -24.417 48.478 1.00 88.31 138 THR A O 1
ATOM 1118 N N . LYS A 1 139 ? -40.069 -22.927 48.654 1.00 89.12 139 LYS A N 1
ATOM 1119 C CA . LYS A 1 139 ? -39.645 -22.105 47.508 1.00 89.12 139 LYS A CA 1
ATOM 1120 C C . LYS A 1 139 ? -38.231 -21.536 47.687 1.00 89.12 139 LYS A C 1
ATOM 1122 O O . LYS A 1 139 ? -37.435 -21.599 46.757 1.00 89.12 139 LYS A O 1
ATOM 1127 N N . LYS A 1 140 ? -37.892 -21.030 48.878 1.00 87.44 140 LYS A N 1
ATOM 1128 C CA . LYS A 1 140 ? -36.541 -20.513 49.168 1.00 87.44 140 LYS A CA 1
ATOM 1129 C C . LYS A 1 140 ? -35.466 -21.595 49.086 1.00 87.44 140 LYS A C 1
ATOM 1131 O O . LYS A 1 140 ? -34.427 -21.364 48.482 1.00 87.44 140 LYS A O 1
ATOM 1136 N N . LEU A 1 141 ? -35.736 -22.783 49.632 1.00 87.38 141 LEU A N 1
ATOM 1137 C CA . LEU A 1 141 ? -34.815 -23.923 49.536 1.00 87.38 141 LEU A CA 1
ATOM 1138 C C . LEU A 1 141 ? -34.559 -24.340 48.082 1.00 87.38 141 LEU A C 1
ATOM 1140 O O . LEU A 1 141 ? -33.450 -24.748 47.749 1.00 87.38 141 LEU A O 1
ATOM 1144 N N . LEU A 1 142 ? -35.571 -24.230 47.216 1.00 84.00 142 LEU A N 1
ATOM 1145 C CA . LEU A 1 142 ? -35.420 -24.472 45.784 1.00 84.00 142 LEU A CA 1
ATOM 1146 C C . LEU A 1 142 ? -34.476 -23.429 45.158 1.00 84.00 142 LEU A C 1
ATOM 1148 O O . LEU A 1 142 ? -33.528 -23.803 44.477 1.00 84.00 142 LEU A O 1
ATOM 1152 N N . GLU A 1 143 ? -34.671 -22.141 45.447 1.00 82.38 143 GLU A N 1
ATOM 1153 C CA . GLU A 1 143 ? -33.854 -21.035 44.912 1.00 82.38 143 GLU A CA 1
ATOM 1154 C C . GLU A 1 143 ? -32.386 -21.054 45.385 1.00 82.38 143 GLU A C 1
ATOM 1156 O O . GLU A 1 143 ? -31.490 -20.607 44.667 1.00 82.38 143 GLU A O 1
ATOM 1161 N N . GLU A 1 144 ? -32.109 -21.623 46.561 1.00 83.88 144 GLU A N 1
ATOM 1162 C CA . GLU A 1 144 ? -30.755 -21.780 47.112 1.00 83.88 144 GLU A CA 1
ATOM 1163 C C . GLU A 1 144 ? -29.876 -22.791 46.358 1.00 83.88 144 GLU A C 1
ATOM 1165 O O . GLU A 1 144 ? -28.656 -22.781 46.526 1.00 83.88 144 GLU A O 1
ATOM 1170 N N . LEU A 1 145 ? -30.448 -23.630 45.488 1.00 76.38 145 LEU A N 1
ATOM 1171 C CA . LEU A 1 145 ? -29.687 -24.609 44.701 1.00 76.38 145 LEU A CA 1
ATOM 1172 C C . LEU A 1 145 ? -28.794 -23.973 43.612 1.00 76.38 145 LEU A C 1
ATOM 1174 O O . LEU A 1 145 ? -28.006 -24.694 43.004 1.00 76.38 145 LEU A O 1
ATOM 1178 N N . LYS A 1 146 ? -28.888 -22.645 43.398 1.00 61.38 146 LYS A N 1
ATOM 1179 C CA . LYS A 1 146 ? -27.941 -21.770 42.668 1.00 61.38 146 LYS A CA 1
ATOM 1180 C C . LYS A 1 146 ? -27.206 -22.424 41.488 1.00 61.38 146 LYS A C 1
ATOM 1182 O O . LYS A 1 146 ? -25.978 -22.472 41.444 1.00 61.38 146 LYS A O 1
ATOM 1187 N N . LEU A 1 147 ? -27.952 -22.874 40.487 1.00 61.16 147 LEU A N 1
ATOM 1188 C CA . LEU A 1 147 ? -27.382 -23.492 39.285 1.00 61.16 147 LEU A CA 1
ATOM 1189 C C . LEU A 1 147 ? -26.784 -22.471 38.274 1.00 61.16 147 LEU A C 1
ATOM 1191 O O . LEU A 1 147 ? -26.497 -22.864 37.148 1.00 61.16 147 LEU A O 1
ATOM 1195 N N . GLU A 1 148 ? -26.582 -21.191 38.646 1.00 56.69 148 GLU A N 1
ATOM 1196 C CA . GLU A 1 148 ? -26.398 -20.065 37.696 1.00 56.69 148 GLU A CA 1
ATOM 1197 C C . GLU A 1 148 ? -25.125 -19.173 37.848 1.00 56.69 148 GLU A C 1
ATOM 1199 O O . GLU A 1 148 ? -24.830 -18.424 36.922 1.00 56.69 148 GLU A O 1
ATOM 1204 N N . GLU A 1 149 ? -24.324 -19.198 38.930 1.00 48.25 149 GLU A N 1
ATOM 1205 C CA . GLU A 1 149 ? -23.329 -18.116 39.196 1.00 48.25 149 GLU A CA 1
ATOM 1206 C C . GLU A 1 149 ? -21.834 -18.513 39.058 1.00 48.25 149 GLU A C 1
ATOM 1208 O O . GLU A 1 149 ? -21.324 -19.318 39.838 1.00 48.25 149 GLU A O 1
ATOM 1213 N N . GLY A 1 150 ? -21.083 -17.856 38.153 1.00 35.12 150 GLY A N 1
ATOM 1214 C CA . GLY A 1 150 ? -19.610 -17.904 38.080 1.00 35.12 150 GLY A CA 1
ATOM 1215 C C . GLY A 1 150 ? -18.946 -16.610 37.552 1.00 35.12 150 GLY A C 1
ATOM 1216 O O . GLY A 1 150 ? -19.330 -16.127 36.494 1.00 35.12 150 GLY A O 1
ATOM 1217 N N . GLU A 1 151 ? -17.912 -16.137 38.281 1.00 39.91 151 GLU A N 1
ATOM 1218 C CA . GLU A 1 151 ? -16.856 -15.116 37.984 1.00 39.91 151 GLU A CA 1
ATOM 1219 C C . GLU A 1 151 ? -17.000 -13.639 38.482 1.00 39.91 151 GLU A C 1
ATOM 1221 O O . GLU A 1 151 ? -17.946 -12.928 38.164 1.00 39.91 151 GLU A O 1
ATOM 1226 N N . GLN A 1 152 ? -15.979 -13.142 39.223 1.00 42.00 152 GLN A N 1
ATOM 1227 C CA . GLN A 1 152 ? -15.726 -11.731 39.636 1.00 42.00 152 GLN A CA 1
ATOM 1228 C C . GLN A 1 152 ? -14.228 -11.333 39.459 1.00 42.00 152 GLN A C 1
ATOM 1230 O O . GLN A 1 152 ? -13.360 -12.203 39.500 1.00 42.00 152 GLN A O 1
ATOM 1235 N N . ILE A 1 153 ? -13.920 -10.025 39.307 1.00 40.41 153 ILE A N 1
ATOM 1236 C CA . ILE A 1 153 ? -12.597 -9.408 38.980 1.00 40.41 153 ILE A CA 1
ATOM 1237 C C . ILE A 1 153 ? -11.998 -8.592 40.173 1.00 40.41 153 ILE A C 1
ATOM 1239 O O . ILE A 1 153 ? -12.743 -8.041 40.976 1.00 40.41 153 ILE A O 1
ATOM 1243 N N . ASP A 1 154 ? -10.652 -8.511 40.273 1.00 45.84 154 ASP A N 1
ATOM 1244 C CA . ASP A 1 154 ? -9.797 -8.170 41.451 1.00 45.84 154 ASP A CA 1
ATOM 1245 C C . ASP A 1 154 ? -9.427 -6.652 41.670 1.00 45.84 154 ASP A C 1
ATOM 1247 O O . ASP A 1 154 ? -8.961 -5.992 40.737 1.00 45.84 154 ASP A O 1
ATOM 1251 N N . PRO A 1 155 ? -9.529 -6.092 42.906 1.00 52.75 155 PRO A N 1
ATOM 1252 C CA . PRO A 1 155 ? -9.262 -4.685 43.313 1.00 52.75 155 PRO A CA 1
ATOM 1253 C C . PRO A 1 155 ? -7.786 -4.216 43.455 1.00 52.75 155 PRO A C 1
ATOM 1255 O O . PRO A 1 155 ? -7.505 -3.168 44.049 1.00 52.75 155 PRO A O 1
ATOM 1258 N N . LYS A 1 156 ? -6.792 -4.951 42.949 1.00 50.25 156 LYS A N 1
ATOM 1259 C CA . LYS A 1 156 ? -5.359 -4.664 43.203 1.00 50.25 156 LYS A CA 1
ATOM 1260 C C . LYS A 1 156 ? -4.746 -3.513 42.380 1.00 50.25 156 LYS A C 1
ATOM 1262 O O . LYS A 1 156 ? -3.697 -2.988 42.757 1.00 50.25 156 LYS A O 1
ATOM 1267 N N . ALA A 1 157 ? -5.380 -3.098 41.283 1.00 58.28 157 ALA A N 1
ATOM 1268 C CA . ALA A 1 157 ? -4.826 -2.109 40.348 1.00 58.28 157 ALA A CA 1
ATOM 1269 C C . ALA A 1 157 ? -4.847 -0.656 40.871 1.00 58.28 157 ALA A C 1
ATOM 1271 O O . ALA A 1 157 ? -4.028 0.165 40.462 1.00 58.28 157 ALA A O 1
ATOM 1272 N N . GLU A 1 158 ? -5.740 -0.329 41.806 1.00 59.53 158 GLU A N 1
ATOM 1273 C CA . GLU A 1 158 ? -6.020 1.063 42.183 1.00 59.53 158 GLU A CA 1
ATOM 1274 C C . GLU A 1 158 ? -5.016 1.628 43.209 1.00 59.53 158 GLU A C 1
ATOM 1276 O O . GLU A 1 158 ? -4.609 2.787 43.129 1.00 59.53 158 GLU A O 1
ATOM 1281 N N . LYS A 1 159 ? -4.495 0.778 44.104 1.00 64.62 159 LYS A N 1
ATOM 128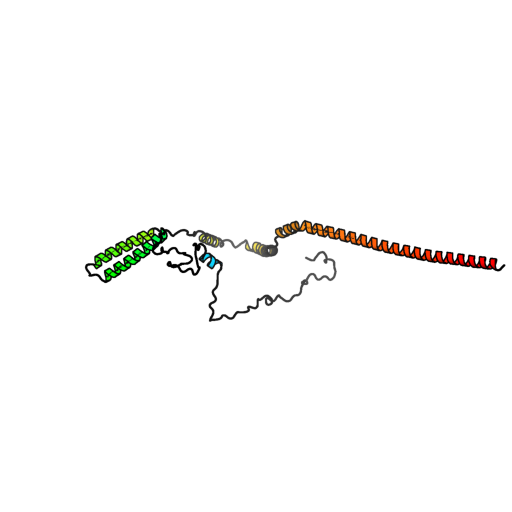2 C CA . LYS A 1 159 ? -3.550 1.175 45.169 1.00 64.62 159 LYS A CA 1
ATOM 1283 C C . LYS A 1 159 ? -2.156 1.558 44.662 1.00 64.62 159 LYS A C 1
ATOM 1285 O O . LYS A 1 159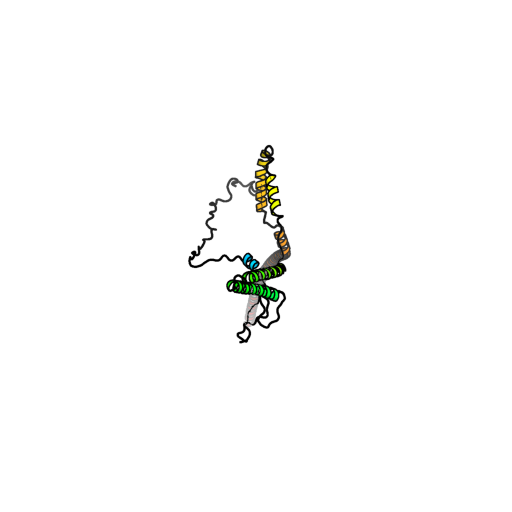 ? -1.442 2.301 45.328 1.00 64.62 159 LYS A O 1
ATOM 1290 N N . LEU A 1 160 ? -1.751 1.078 43.486 1.00 61.00 160 LEU A N 1
ATOM 1291 C CA . LEU A 1 160 ? -0.433 1.378 42.910 1.00 61.00 160 LEU A CA 1
ATOM 1292 C C . LEU A 1 160 ? -0.306 2.834 42.434 1.00 61.00 160 LEU A C 1
ATOM 1294 O O . LEU A 1 160 ? 0.796 3.382 42.417 1.00 61.00 160 LEU A O 1
ATOM 1298 N N . LYS A 1 161 ? -1.423 3.486 42.093 1.00 61.81 161 LYS A N 1
ATOM 1299 C CA . LYS A 1 161 ? -1.433 4.854 41.556 1.00 61.81 161 LYS A CA 1
ATOM 1300 C C . LYS A 1 161 ? -1.172 5.923 42.629 1.00 61.81 161 LYS A C 1
ATOM 1302 O O . LYS A 1 161 ? -0.610 6.971 42.324 1.00 61.81 161 LYS A O 1
ATOM 1307 N N . GLU A 1 162 ? -1.529 5.654 43.883 1.00 66.94 162 GLU A N 1
ATOM 1308 C CA . GLU A 1 162 ? -1.470 6.618 44.994 1.00 66.94 162 GLU A CA 1
ATOM 1309 C C . GLU A 1 162 ? -0.069 6.752 45.624 1.00 66.94 162 GLU A C 1
ATOM 1311 O O . GLU A 1 162 ? 0.336 7.828 46.065 1.00 66.94 162 GLU A O 1
ATOM 1316 N N . TYR A 1 163 ? 0.735 5.686 45.606 1.00 66.06 163 TYR A N 1
ATOM 1317 C CA . TYR A 1 163 ? 2.099 5.728 46.149 1.00 66.06 163 TYR A CA 1
ATOM 1318 C C . TYR A 1 163 ? 3.062 6.587 45.313 1.00 66.06 163 TYR A C 1
ATOM 1320 O O . TYR A 1 163 ? 3.995 7.183 45.855 1.00 66.06 163 TYR A O 1
ATOM 1328 N N . LEU A 1 164 ? 2.836 6.697 44.002 1.00 62.81 164 LEU A N 1
ATOM 1329 C CA . LEU A 1 164 ? 3.733 7.422 43.097 1.00 62.81 164 LEU A CA 1
ATOM 1330 C C . LEU A 1 164 ? 3.625 8.951 43.234 1.00 62.81 164 LEU A C 1
ATOM 1332 O O . LEU A 1 164 ? 4.609 9.660 43.024 1.00 62.81 164 LEU A O 1
ATOM 1336 N N . SER A 1 165 ? 2.472 9.479 43.642 1.00 61.97 165 SER A N 1
ATOM 1337 C CA . SER A 1 165 ? 2.219 10.924 43.739 1.00 61.97 165 SER A CA 1
ATOM 1338 C C . SER A 1 165 ? 2.770 11.580 45.015 1.00 61.97 165 SER A C 1
ATOM 1340 O O . SER A 1 165 ? 2.965 12.795 45.046 1.00 61.97 165 SER A O 1
ATOM 1342 N N . SER A 1 166 ? 3.078 10.811 46.063 1.00 63.12 166 SER A N 1
ATOM 1343 C CA . SER A 1 166 ? 3.538 11.344 47.358 1.00 63.12 166 SER A CA 1
ATOM 1344 C C . SER A 1 166 ? 5.053 11.615 47.443 1.00 63.12 166 SER A C 1
ATOM 1346 O O . SER A 1 166 ? 5.500 12.386 48.296 1.00 63.12 166 SER A O 1
ATOM 1348 N N . SER A 1 167 ? 5.859 11.049 46.539 1.00 54.06 167 SER A N 1
ATOM 1349 C CA . SER A 1 167 ? 7.329 11.003 46.663 1.00 54.06 167 SER A CA 1
ATOM 1350 C C . SER A 1 167 ? 8.086 12.209 46.066 1.00 54.06 167 SER A C 1
ATOM 1352 O O . SER A 1 167 ? 9.284 12.369 46.294 1.00 54.06 167 SER A O 1
ATOM 1354 N N . SER A 1 168 ? 7.422 13.098 45.322 1.00 49.28 168 SER A N 1
ATOM 1355 C CA . SER A 1 168 ? 8.057 14.092 44.433 1.00 49.28 168 SER A CA 1
ATOM 1356 C C . SER A 1 168 ? 8.381 15.470 45.052 1.00 49.28 168 SER A C 1
ATOM 1358 O O . SER A 1 168 ? 8.931 16.330 44.369 1.00 49.28 168 SER A O 1
ATOM 1360 N N . LYS A 1 169 ? 8.112 15.717 46.344 1.00 51.56 169 LYS A N 1
ATOM 1361 C CA . LYS A 1 169 ? 8.142 17.083 46.932 1.00 51.56 169 LYS A CA 1
ATOM 1362 C C . LYS A 1 169 ? 9.449 17.556 47.612 1.00 51.56 169 LYS A C 1
ATOM 1364 O O . LYS A 1 169 ? 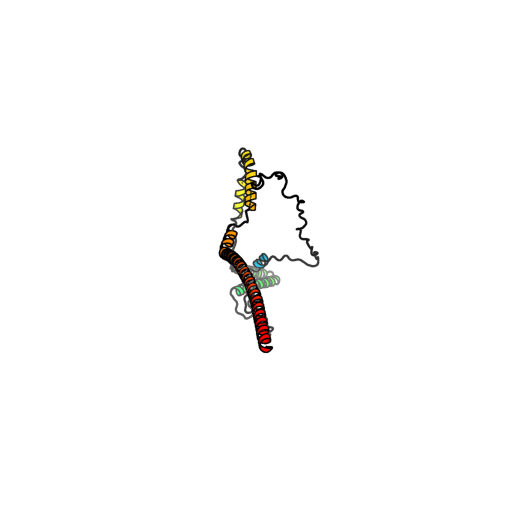9.441 18.645 48.173 1.00 51.56 169 LYS A O 1
ATOM 1369 N N . LYS A 1 170 ? 10.567 16.809 47.629 1.00 52.00 170 LYS A N 1
ATOM 1370 C CA . LYS A 1 170 ? 11.651 17.053 48.627 1.00 52.00 170 LYS A CA 1
ATOM 1371 C C . LYS A 1 170 ? 13.051 17.540 48.189 1.00 52.00 170 LYS A C 1
ATOM 1373 O O . LYS A 1 170 ? 13.918 17.576 49.056 1.00 52.00 170 LYS A O 1
ATOM 1378 N N . LYS A 1 171 ? 13.345 17.957 46.946 1.00 51.50 171 LYS A N 1
ATOM 1379 C CA . LYS A 1 171 ? 14.716 18.435 46.597 1.00 51.50 171 LYS A CA 1
ATOM 1380 C C . LYS A 1 171 ? 14.758 19.541 45.524 1.00 51.50 171 LYS A C 1
ATOM 1382 O O . LYS A 1 171 ? 14.824 19.228 44.342 1.00 51.50 171 LYS A O 1
ATOM 1387 N N . GLN A 1 172 ? 14.784 20.822 45.908 1.00 47.84 172 GLN A N 1
ATOM 1388 C CA . GLN A 1 172 ? 15.083 21.950 45.002 1.00 47.84 172 GLN A CA 1
ATOM 1389 C C . GLN A 1 172 ? 15.857 23.042 45.758 1.00 47.84 172 GLN A C 1
ATOM 1391 O O . GLN A 1 172 ? 15.332 23.607 46.708 1.00 47.84 172 GLN A O 1
ATOM 1396 N N . GLY A 1 173 ? 17.095 23.338 45.358 1.00 48.00 173 GLY A N 1
ATOM 1397 C CA . GLY A 1 173 ? 17.857 24.455 45.932 1.00 48.00 173 GLY A CA 1
ATOM 1398 C C . GLY A 1 173 ? 19.184 24.723 45.224 1.00 48.00 173 GLY A C 1
ATOM 1399 O O . GLY A 1 173 ? 19.429 25.843 44.803 1.00 48.00 173 GLY A O 1
ATOM 1400 N N . GLU A 1 174 ? 19.994 23.689 44.984 1.00 45.03 174 GLU A N 1
ATOM 1401 C CA . GLU A 1 174 ? 21.374 23.876 44.484 1.00 45.03 174 GLU A CA 1
ATOM 1402 C C . GLU A 1 174 ? 21.628 23.254 43.094 1.00 45.03 174 GLU A C 1
ATOM 1404 O O . GLU A 1 174 ? 22.515 23.681 42.365 1.00 45.03 174 GLU A O 1
ATOM 1409 N N . LEU A 1 175 ? 20.769 22.326 42.646 1.00 53.44 175 LEU A N 1
ATOM 1410 C CA . LEU A 1 175 ? 20.795 21.768 41.281 1.00 53.44 175 LEU A CA 1
ATOM 1411 C C . LEU A 1 175 ? 20.341 22.760 40.191 1.00 53.44 175 LEU A C 1
ATOM 1413 O O . LEU A 1 175 ? 20.488 22.476 39.006 1.00 53.44 175 LEU A O 1
ATOM 1417 N N . VAL A 1 176 ? 19.736 23.894 40.553 1.00 53.19 176 VAL A N 1
ATOM 1418 C CA . VAL A 1 176 ? 18.898 24.685 39.636 1.00 53.19 176 VAL A CA 1
ATOM 1419 C C . VAL A 1 176 ? 19.704 25.343 38.508 1.00 53.19 176 VAL A C 1
ATOM 1421 O O . VAL A 1 176 ? 19.242 25.343 37.376 1.00 53.19 176 VAL A O 1
ATOM 1424 N N . THR A 1 177 ? 20.924 25.827 38.741 1.00 49.62 177 THR A N 1
ATOM 1425 C CA . THR A 1 177 ? 21.709 26.554 37.719 1.00 49.62 177 THR A CA 1
ATOM 1426 C C . THR A 1 177 ? 22.359 25.641 36.674 1.00 49.62 177 THR A C 1
ATOM 1428 O O . THR A 1 177 ? 22.296 25.941 35.482 1.00 49.62 177 THR A O 1
ATOM 1431 N N . ALA A 1 178 ? 22.912 24.494 37.080 1.00 51.56 178 ALA A N 1
ATOM 1432 C CA . ALA A 1 178 ? 23.397 23.466 36.152 1.00 51.56 178 ALA A CA 1
ATOM 1433 C C . ALA A 1 178 ? 22.234 22.821 35.379 1.00 51.56 178 ALA A C 1
ATOM 1435 O O . ALA A 1 178 ? 22.322 22.595 34.174 1.00 51.56 178 ALA A O 1
ATOM 1436 N N . HIS A 1 179 ? 21.101 22.605 36.052 1.00 51.72 179 HIS A N 1
ATOM 1437 C CA . HIS A 1 179 ? 19.895 22.071 35.431 1.00 51.72 179 HIS A CA 1
ATOM 1438 C C . HIS A 1 179 ? 19.270 23.063 34.436 1.00 51.72 179 HIS A C 1
ATOM 1440 O O . HIS A 1 179 ? 18.717 22.624 33.441 1.00 51.72 179 HIS A O 1
ATOM 1446 N N . LEU A 1 180 ? 19.398 24.382 34.630 1.00 54.06 180 LEU A N 1
ATOM 1447 C CA . LEU A 1 180 ? 18.914 25.396 33.681 1.00 54.06 180 LEU A CA 1
ATOM 1448 C C . LEU A 1 180 ? 19.733 25.486 32.384 1.00 54.06 180 LEU A C 1
ATOM 1450 O O . LEU A 1 180 ? 19.155 25.868 31.376 1.00 54.06 180 LEU A O 1
ATOM 1454 N N . LYS A 1 181 ? 21.030 25.133 32.383 1.00 59.03 181 LYS A N 1
ATOM 1455 C CA . LYS A 1 181 ? 21.853 25.051 31.155 1.00 59.03 181 LYS A CA 1
ATOM 1456 C C . LYS A 1 181 ? 21.756 23.692 30.461 1.00 59.03 181 LYS A C 1
ATOM 1458 O O . LYS A 1 181 ? 21.651 23.655 29.244 1.00 59.03 181 LYS A O 1
ATOM 1463 N N . LEU A 1 182 ? 21.685 22.596 31.224 1.00 58.50 182 LEU A N 1
ATOM 1464 C CA . LEU A 1 182 ? 21.392 21.279 30.649 1.00 58.50 182 LEU A CA 1
ATOM 1465 C C . LEU A 1 182 ? 19.979 21.217 30.056 1.00 58.50 182 LEU A C 1
ATOM 1467 O O . LEU A 1 182 ? 19.773 20.542 29.061 1.00 58.50 182 LEU A O 1
ATOM 1471 N N . LYS A 1 183 ? 18.991 21.899 30.645 1.00 70.62 183 LYS A N 1
ATOM 1472 C CA . LYS A 1 183 ? 17.594 21.852 30.185 1.00 70.62 183 LYS A CA 1
ATOM 1473 C C . LYS A 1 183 ? 17.383 22.235 28.717 1.00 70.62 183 LYS A C 1
ATOM 1475 O O . LYS A 1 183 ? 16.725 21.449 28.049 1.00 70.62 183 LYS A O 1
ATOM 1480 N N . PRO A 1 184 ? 17.858 23.385 28.203 1.00 77.88 184 PRO A N 1
ATOM 1481 C CA . PRO A 1 184 ? 17.643 23.759 26.808 1.00 77.88 184 PRO A CA 1
ATOM 1482 C C . PRO A 1 184 ? 18.367 22.812 25.849 1.00 77.88 184 PRO A C 1
ATOM 1484 O O . PRO A 1 184 ? 17.736 22.330 24.921 1.00 77.88 184 PRO A O 1
ATOM 1487 N N . GLU A 1 185 ? 19.628 22.460 26.110 1.00 78.56 185 GLU A N 1
ATOM 1488 C CA . GLU A 1 185 ? 20.396 21.529 25.265 1.00 78.56 185 GLU A CA 1
ATOM 1489 C C . GLU A 1 185 ? 19.776 20.121 25.249 1.00 78.56 185 GLU A C 1
ATOM 1491 O O . GLU A 1 185 ? 19.611 19.521 24.190 1.00 78.56 185 GLU A O 1
ATOM 1496 N N . VAL A 1 186 ? 19.350 19.608 26.409 1.00 83.00 186 VAL A N 1
ATOM 1497 C CA . VAL A 1 186 ? 18.639 18.323 26.523 1.00 83.00 186 VAL A CA 1
ATOM 1498 C C . VAL A 1 186 ? 17.261 18.388 25.864 1.00 83.00 186 VAL A C 1
ATOM 1500 O O . VAL A 1 186 ? 16.814 17.397 25.295 1.00 83.00 186 VAL A O 1
ATOM 1503 N N . ASN A 1 187 ? 16.584 19.535 25.906 1.00 83.75 187 ASN A N 1
ATOM 1504 C CA . ASN A 1 187 ? 15.300 19.720 25.237 1.00 83.75 187 ASN A CA 1
ATOM 1505 C C . ASN A 1 187 ? 15.457 19.780 23.711 1.00 83.75 187 ASN A C 1
ATOM 1507 O O . ASN A 1 187 ? 14.628 19.216 23.006 1.00 83.75 187 ASN A O 1
ATOM 1511 N N . GLU A 1 188 ? 16.526 20.392 23.194 1.00 86.00 188 GLU A N 1
ATOM 1512 C CA . GLU A 1 188 ? 16.860 20.331 21.765 1.00 86.00 188 GLU A CA 1
ATOM 1513 C C . GLU A 1 188 ? 17.221 18.903 21.337 1.00 86.00 188 GLU A C 1
ATOM 1515 O O . GLU A 1 188 ? 16.689 18.410 20.346 1.00 86.00 188 GLU A O 1
ATOM 1520 N N . LEU A 1 189 ? 18.019 18.175 22.128 1.00 84.75 189 LEU A N 1
ATOM 1521 C CA . LEU A 1 189 ? 18.280 16.750 21.884 1.00 84.75 189 LEU A CA 1
ATOM 1522 C C . LEU A 1 189 ? 16.995 15.914 21.910 1.00 84.75 189 LEU A C 1
ATOM 1524 O O . LEU A 1 189 ? 16.831 15.013 21.094 1.00 84.75 189 LEU A O 1
ATOM 1528 N N . TYR A 1 190 ? 16.066 16.217 22.816 1.00 84.75 190 TYR A N 1
ATOM 1529 C CA . TYR A 1 190 ? 14.772 15.546 22.885 1.00 84.75 190 TYR A CA 1
ATOM 1530 C C . TYR A 1 190 ? 13.891 15.855 21.668 1.00 84.75 190 TYR A C 1
ATOM 1532 O O . TYR A 1 190 ? 13.238 14.952 21.152 1.00 84.75 190 TYR A O 1
ATOM 1540 N N . LYS A 1 191 ? 13.896 17.098 21.168 1.00 86.56 191 LYS A N 1
ATOM 1541 C CA . LYS A 1 191 ? 13.211 17.465 19.918 1.00 86.56 191 LYS A CA 1
ATOM 1542 C C . LYS A 1 191 ? 13.804 16.730 18.720 1.00 86.56 191 LYS A C 1
ATOM 1544 O O . LYS A 1 191 ? 13.044 16.176 17.935 1.00 86.56 191 LYS A O 1
ATOM 1549 N N . LEU A 1 192 ? 15.132 16.671 18.612 1.00 85.56 192 LEU A N 1
ATOM 1550 C CA . LEU A 1 192 ? 15.818 15.918 17.558 1.00 85.56 192 LEU A CA 1
ATOM 1551 C C . LEU A 1 192 ? 15.493 14.422 17.647 1.00 85.56 192 LEU A C 1
ATOM 1553 O O . LEU A 1 192 ? 15.173 13.799 16.641 1.00 85.56 192 LEU A O 1
ATOM 1557 N N . LEU A 1 193 ? 15.488 13.854 18.857 1.00 84.94 193 LEU A N 1
ATOM 1558 C CA . LEU A 1 193 ? 15.083 12.467 19.079 1.00 84.94 193 LEU A CA 1
ATOM 1559 C C . LEU A 1 193 ? 13.630 12.236 18.650 1.00 84.94 193 LEU A C 1
ATOM 1561 O O . LEU A 1 193 ? 13.358 11.251 17.983 1.00 84.94 193 LEU A O 1
ATOM 1565 N N . ARG A 1 194 ? 12.717 13.157 18.978 1.00 83.94 194 ARG A N 1
ATOM 1566 C CA . ARG A 1 194 ? 11.307 13.123 18.561 1.00 83.94 194 ARG A CA 1
ATOM 1567 C C . ARG A 1 194 ? 11.104 13.274 17.057 1.00 83.94 194 ARG A C 1
ATOM 1569 O O . ARG A 1 194 ? 10.146 12.721 16.542 1.00 83.94 194 ARG A O 1
ATOM 1576 N N . GLN A 1 195 ? 11.962 14.023 16.368 1.00 84.06 195 GLN A N 1
ATOM 1577 C CA . GLN A 1 195 ? 11.928 14.138 14.907 1.00 84.06 195 GLN A CA 1
ATOM 1578 C C . GLN A 1 195 ? 12.397 12.851 14.219 1.00 84.06 195 GLN A C 1
ATOM 1580 O O . GLN A 1 195 ? 11.948 12.545 13.120 1.00 84.06 195 GLN A O 1
ATOM 1585 N N . ILE A 1 196 ? 13.299 12.106 14.862 1.00 82.06 196 ILE A N 1
ATOM 1586 C CA . ILE A 1 196 ? 13.780 10.806 14.376 1.00 82.06 196 ILE A CA 1
ATOM 1587 C C . ILE A 1 196 ? 12.835 9.669 14.813 1.00 82.06 196 ILE A C 1
ATOM 1589 O O . ILE A 1 196 ? 12.786 8.619 14.172 1.00 82.06 196 ILE A O 1
ATOM 1593 N N . ASP A 1 197 ? 12.067 9.875 15.884 1.00 76.56 197 ASP A N 1
ATOM 1594 C CA . ASP A 1 197 ? 11.046 8.957 16.390 1.00 76.56 197 ASP A CA 1
ATOM 1595 C C . ASP A 1 197 ? 9.973 8.723 15.311 1.00 76.56 197 ASP A C 1
ATOM 1597 O O . ASP A 1 197 ? 9.320 9.654 14.845 1.00 76.56 197 ASP A O 1
ATOM 1601 N N . GLY A 1 198 ? 9.829 7.473 14.868 1.00 72.69 198 GLY A N 1
ATOM 1602 C CA . GLY A 1 198 ? 8.983 7.090 13.730 1.00 72.69 198 GLY A CA 1
ATOM 1603 C C . GLY A 1 198 ? 9.738 6.808 12.425 1.00 72.69 198 GLY A C 1
ATOM 1604 O O . GLY A 1 198 ? 9.185 6.151 11.545 1.00 72.69 198 GLY A O 1
ATOM 1605 N N . ILE A 1 199 ? 11.014 7.194 12.304 1.00 78.12 199 ILE A N 1
ATOM 1606 C CA . ILE A 1 199 ? 11.883 6.718 11.218 1.00 78.12 199 ILE A CA 1
ATOM 1607 C C . ILE A 1 199 ? 12.416 5.338 11.619 1.00 78.12 199 ILE A C 1
ATOM 1609 O O . ILE A 1 199 ? 13.452 5.198 12.280 1.00 78.12 199 ILE A O 1
ATOM 1613 N N . SER A 1 200 ? 11.679 4.293 11.239 1.00 75.88 200 SER A N 1
ATOM 1614 C CA . SER A 1 200 ? 12.085 2.903 11.455 1.00 75.88 200 SER A CA 1
ATOM 1615 C C . SER A 1 200 ? 13.249 2.550 10.529 1.00 75.88 200 SER A C 1
ATOM 1617 O O . SER A 1 200 ? 13.082 2.108 9.394 1.00 75.88 200 SER A O 1
ATOM 1619 N N . HIS A 1 201 ? 14.471 2.757 11.023 1.00 77.88 201 HIS A N 1
ATOM 1620 C CA . HIS A 1 201 ? 15.691 2.404 10.296 1.00 77.88 201 HIS A CA 1
ATOM 1621 C C . HIS A 1 201 ? 15.741 0.898 9.973 1.00 77.88 201 HIS A C 1
ATOM 1623 O O . HIS A 1 201 ? 16.309 0.520 8.954 1.00 77.88 201 HIS A O 1
ATOM 1629 N N . SER A 1 202 ? 15.106 0.052 10.799 1.00 85.50 202 SER A N 1
ATOM 1630 C CA . SER A 1 202 ? 14.993 -1.395 10.559 1.00 85.50 202 SER A CA 1
ATOM 1631 C C . SER A 1 202 ? 14.152 -1.703 9.321 1.00 85.50 202 SER A C 1
ATOM 1633 O O . SER A 1 202 ? 14.605 -2.433 8.449 1.00 85.50 202 SER A O 1
ATOM 1635 N N . GLU A 1 203 ? 12.971 -1.093 9.190 1.00 88.00 203 GLU A N 1
ATOM 1636 C CA . GLU A 1 203 ? 12.096 -1.298 8.024 1.00 88.00 203 GLU A CA 1
ATOM 1637 C C . GLU A 1 203 ? 12.742 -0.804 6.727 1.00 88.00 203 GLU A C 1
ATOM 1639 O O . GLU A 1 203 ? 12.596 -1.422 5.672 1.00 88.00 203 GLU A O 1
ATOM 1644 N N . ILE A 1 204 ? 13.488 0.304 6.798 1.00 90.62 204 ILE A N 1
ATOM 1645 C CA . ILE A 1 204 ? 14.238 0.823 5.649 1.00 90.62 204 ILE A CA 1
ATOM 1646 C C . ILE A 1 204 ? 15.310 -0.187 5.218 1.00 90.62 204 ILE A C 1
ATOM 1648 O O . ILE A 1 204 ? 15.442 -0.450 4.023 1.00 90.62 204 ILE A O 1
ATOM 1652 N N . LEU A 1 205 ? 16.043 -0.775 6.168 1.00 91.69 205 LEU A N 1
ATOM 1653 C CA . LEU A 1 205 ? 17.069 -1.781 5.886 1.00 91.69 205 LEU A CA 1
ATOM 1654 C C . LEU A 1 205 ? 16.473 -3.073 5.323 1.00 91.69 205 LEU A C 1
ATOM 1656 O O . LEU A 1 205 ? 16.951 -3.552 4.299 1.00 91.69 205 LEU A O 1
ATOM 1660 N N . GLU A 1 206 ? 15.398 -3.587 5.919 1.00 93.06 206 GLU A N 1
ATOM 1661 C CA . GLU A 1 206 ? 14.690 -4.771 5.416 1.00 93.06 206 GLU A CA 1
ATOM 1662 C C . GLU A 1 206 ? 14.169 -4.547 3.993 1.00 93.06 206 GLU A C 1
ATOM 1664 O O . GLU A 1 206 ? 14.294 -5.413 3.125 1.00 93.06 206 GLU A O 1
ATOM 1669 N N . ARG A 1 207 ? 13.641 -3.350 3.705 1.00 93.75 207 ARG A N 1
ATOM 1670 C CA . ARG A 1 207 ? 13.220 -2.988 2.350 1.00 93.75 207 ARG A CA 1
ATOM 1671 C C . ARG A 1 207 ? 14.407 -2.877 1.391 1.00 93.75 207 ARG A C 1
ATOM 1673 O O . ARG A 1 207 ? 14.270 -3.269 0.234 1.00 93.75 207 ARG A O 1
ATOM 1680 N N . MET A 1 208 ? 15.550 -2.346 1.828 1.00 94.56 208 MET A N 1
ATOM 1681 C CA . MET A 1 208 ? 16.765 -2.291 1.005 1.00 94.56 208 MET A CA 1
ATOM 1682 C C . MET A 1 208 ? 17.296 -3.688 0.677 1.00 94.56 208 MET A C 1
ATOM 1684 O O . MET A 1 208 ? 17.669 -3.923 -0.470 1.00 94.56 208 MET A O 1
ATOM 1688 N N . GLU A 1 209 ? 17.280 -4.605 1.643 1.00 94.44 209 GLU A N 1
ATOM 1689 C CA . GLU A 1 209 ? 17.675 -6.004 1.452 1.00 94.44 209 GLU A CA 1
ATOM 1690 C C . GLU A 1 209 ? 16.708 -6.721 0.499 1.00 94.44 209 GLU A C 1
ATOM 1692 O O . GLU A 1 209 ? 17.128 -7.308 -0.498 1.00 94.44 209 GLU A O 1
ATOM 1697 N N . ALA A 1 210 ? 15.395 -6.573 0.706 1.00 95.44 210 ALA A N 1
ATOM 1698 C CA . ALA A 1 210 ? 14.383 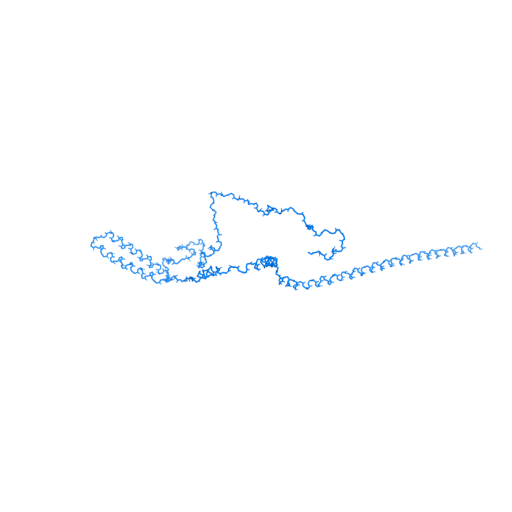-7.142 -0.185 1.00 95.44 210 ALA A CA 1
ATOM 1699 C C . ALA A 1 210 ? 14.477 -6.611 -1.632 1.00 95.44 210 ALA A C 1
ATOM 1701 O O . ALA A 1 210 ? 14.123 -7.317 -2.578 1.00 95.44 210 ALA A O 1
ATOM 1702 N N . LEU A 1 211 ? 14.952 -5.373 -1.820 1.00 96.62 211 LEU A N 1
ATOM 1703 C CA . LEU A 1 211 ? 15.118 -4.734 -3.131 1.00 96.62 211 LEU A CA 1
ATOM 1704 C C . LEU A 1 211 ? 16.523 -4.894 -3.737 1.00 96.62 211 LEU A C 1
ATOM 1706 O O . LEU A 1 211 ? 16.744 -4.435 -4.860 1.00 96.62 211 LEU A O 1
ATOM 1710 N N . GLU A 1 212 ? 17.464 -5.558 -3.062 1.00 96.25 212 GLU A N 1
ATOM 1711 C CA . GLU A 1 212 ? 18.855 -5.687 -3.516 1.00 96.25 212 GLU A CA 1
ATOM 1712 C C . GLU A 1 212 ? 18.947 -6.310 -4.918 1.00 96.25 212 GLU A C 1
ATOM 1714 O O . GLU A 1 212 ? 19.606 -5.773 -5.814 1.00 96.25 212 GLU A O 1
ATOM 1719 N N . ALA A 1 213 ? 18.228 -7.413 -5.143 1.00 96.19 213 ALA A N 1
ATOM 1720 C CA . ALA A 1 213 ? 18.211 -8.100 -6.432 1.00 96.19 213 ALA A CA 1
ATOM 1721 C C . ALA A 1 213 ? 17.676 -7.202 -7.562 1.00 96.19 213 ALA A C 1
ATOM 1723 O O . ALA A 1 213 ? 18.228 -7.203 -8.666 1.00 96.19 213 ALA A O 1
ATOM 1724 N N . LEU A 1 214 ? 16.644 -6.398 -7.280 1.00 96.69 214 LEU A N 1
ATOM 1725 C CA . LEU A 1 214 ? 16.062 -5.469 -8.248 1.00 96.69 214 LEU A CA 1
ATOM 1726 C C . LEU A 1 214 ? 17.042 -4.339 -8.589 1.00 96.69 214 LEU A C 1
ATOM 1728 O O . LEU A 1 214 ? 17.228 -4.026 -9.765 1.00 96.69 214 LEU A O 1
ATOM 1732 N N . HIS A 1 215 ? 17.703 -3.753 -7.588 1.00 96.56 215 HIS A N 1
ATOM 1733 C CA . HIS A 1 215 ? 18.724 -2.728 -7.813 1.00 96.56 215 HIS A CA 1
ATOM 1734 C C . HIS A 1 215 ? 19.912 -3.275 -8.614 1.00 96.56 215 HIS A C 1
ATOM 1736 O O . HIS A 1 215 ? 20.374 -2.625 -9.555 1.00 96.56 215 HIS A O 1
ATOM 1742 N N . ASN A 1 216 ? 20.362 -4.495 -8.310 1.00 96.00 216 ASN A N 1
ATOM 1743 C CA . ASN A 1 216 ? 21.419 -5.169 -9.063 1.00 96.00 216 ASN A CA 1
ATOM 1744 C C . ASN A 1 216 ? 21.011 -5.406 -10.523 1.00 96.00 216 ASN A C 1
ATOM 1746 O O . ASN A 1 216 ? 21.794 -5.147 -11.441 1.00 96.00 216 ASN A O 1
ATOM 1750 N N . GLN A 1 217 ? 19.770 -5.834 -10.760 1.00 97.06 217 GLN A N 1
ATOM 1751 C CA . GLN A 1 217 ? 19.240 -5.998 -12.111 1.00 97.06 217 GLN A CA 1
ATOM 1752 C C . GLN A 1 217 ? 19.160 -4.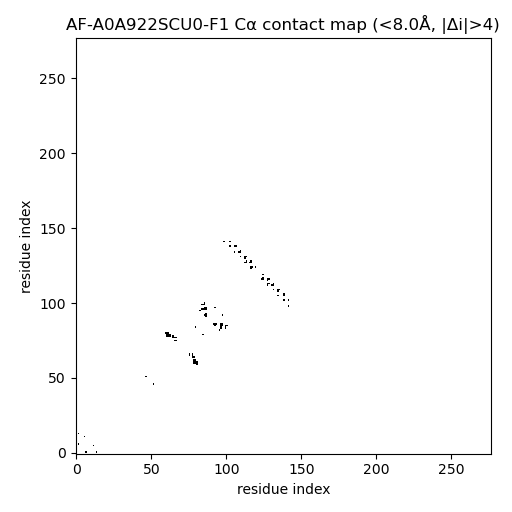661 -12.861 1.00 97.06 217 GLN A C 1
ATOM 1754 O O . GLN A 1 217 ? 19.595 -4.590 -14.009 1.00 97.06 217 GLN A O 1
ATOM 1759 N N . ALA A 1 218 ? 18.662 -3.599 -12.223 1.00 97.12 218 ALA A N 1
ATOM 1760 C CA . ALA A 1 218 ? 18.578 -2.266 -12.819 1.00 97.12 218 ALA A CA 1
ATOM 1761 C C . ALA A 1 218 ? 19.968 -1.699 -13.165 1.00 97.12 218 ALA A C 1
ATOM 1763 O O . ALA A 1 218 ? 20.158 -1.128 -14.239 1.00 97.12 218 ALA A O 1
ATOM 1764 N N . SER A 1 219 ? 20.962 -1.919 -12.299 1.00 95.94 219 SER A N 1
ATOM 1765 C CA . SER A 1 219 ? 22.352 -1.527 -12.559 1.00 95.94 219 SER A CA 1
ATOM 1766 C C . SER A 1 219 ? 22.939 -2.271 -13.762 1.00 95.94 219 SER A C 1
ATOM 1768 O O . SER A 1 219 ? 23.534 -1.654 -14.648 1.00 95.94 219 SER A O 1
ATOM 1770 N N . ASN A 1 220 ? 22.740 -3.590 -13.833 1.00 96.38 220 ASN A N 1
ATOM 1771 C CA . ASN A 1 220 ? 23.210 -4.395 -14.961 1.00 96.38 220 ASN A CA 1
ATOM 1772 C C . ASN A 1 220 ? 22.502 -4.018 -16.267 1.00 96.38 220 ASN A C 1
ATOM 1774 O O . ASN A 1 220 ? 23.159 -3.916 -17.298 1.00 96.38 220 ASN A O 1
ATOM 1778 N N . PHE A 1 221 ? 21.199 -3.735 -16.216 1.00 97.62 221 PHE A N 1
ATOM 1779 C CA . PHE A 1 221 ? 20.452 -3.225 -17.363 1.00 97.62 221 PHE A CA 1
ATOM 1780 C C . PHE A 1 221 ? 21.042 -1.909 -17.884 1.00 97.62 221 PHE A C 1
ATOM 1782 O O . PHE A 1 221 ? 21.257 -1.777 -19.085 1.00 97.62 221 PHE A O 1
ATOM 1789 N N . GLY A 1 222 ? 21.380 -0.971 -16.991 1.00 97.50 222 GLY A N 1
ATOM 1790 C CA . GLY A 1 222 ? 22.050 0.275 -17.368 1.00 97.50 222 GLY A CA 1
ATOM 1791 C C . GLY A 1 222 ? 23.377 0.036 -18.096 1.00 97.50 222 GLY A C 1
ATOM 1792 O O . GLY A 1 222 ? 23.625 0.647 -19.132 1.00 97.50 222 GLY A O 1
ATOM 1793 N N . LYS A 1 223 ? 24.198 -0.910 -17.620 1.00 96.88 223 LYS A N 1
ATOM 1794 C CA . LYS A 1 223 ? 25.450 -1.294 -18.299 1.00 96.88 223 LYS A CA 1
ATOM 1795 C C . LYS A 1 223 ? 25.186 -1.868 -19.691 1.00 96.88 223 LYS A C 1
ATOM 1797 O O . LYS A 1 223 ? 25.757 -1.379 -20.663 1.00 96.88 223 LYS A O 1
ATOM 1802 N N . SER A 1 224 ? 24.274 -2.833 -19.811 1.00 97.31 224 SER A N 1
ATOM 1803 C CA . SER A 1 224 ? 23.912 -3.413 -21.110 1.00 97.31 224 SER A CA 1
ATOM 1804 C C . SER A 1 224 ? 23.341 -2.376 -22.082 1.00 97.31 224 SER A C 1
ATOM 1806 O O . SER A 1 224 ? 23.600 -2.462 -23.280 1.00 97.31 224 SER A O 1
ATOM 1808 N N . LEU A 1 225 ? 22.610 -1.372 -21.587 1.00 97.88 225 LEU A N 1
ATOM 1809 C CA . LEU A 1 225 ? 22.115 -0.270 -22.409 1.00 97.88 225 LEU A CA 1
ATOM 1810 C C . LEU A 1 225 ? 23.268 0.582 -22.955 1.00 97.88 225 LEU A C 1
ATOM 1812 O O . LEU A 1 225 ? 23.311 0.837 -24.155 1.00 97.88 225 LEU A O 1
ATOM 1816 N N . THR A 1 226 ? 24.241 0.946 -22.113 1.00 97.31 226 THR A N 1
ATOM 1817 C CA . THR A 1 226 ? 25.426 1.690 -22.578 1.00 97.31 226 THR A CA 1
ATOM 1818 C C . THR A 1 226 ? 26.250 0.889 -23.591 1.00 97.31 226 THR A C 1
ATOM 1820 O O . THR A 1 226 ? 26.699 1.435 -24.597 1.00 97.31 226 THR A O 1
ATOM 1823 N N . GLU A 1 227 ? 26.400 -0.425 -23.394 1.00 97.50 227 GLU A N 1
ATOM 1824 C CA . GLU A 1 227 ? 27.064 -1.304 -24.365 1.00 97.50 227 GLU A CA 1
ATOM 1825 C C . GLU A 1 227 ? 26.308 -1.320 -25.701 1.00 97.50 227 GLU A C 1
ATOM 1827 O O . GLU A 1 227 ? 26.915 -1.156 -26.762 1.00 97.50 227 GLU A O 1
ATOM 1832 N N . LEU A 1 228 ? 24.978 -1.432 -25.665 1.00 97.75 228 LEU A N 1
ATOM 1833 C CA . LEU A 1 228 ? 24.141 -1.403 -26.862 1.00 97.75 228 LEU A CA 1
ATOM 1834 C C . LEU A 1 228 ? 24.264 -0.076 -27.627 1.00 97.75 228 LEU A C 1
ATOM 1836 O O . LEU A 1 228 ? 24.391 -0.096 -28.851 1.00 97.75 228 LEU A O 1
ATOM 1840 N N . GLU A 1 229 ? 24.290 1.063 -26.933 1.00 97.94 229 GLU A N 1
ATOM 1841 C CA . GLU A 1 229 ? 24.482 2.386 -27.546 1.00 97.94 229 GLU A CA 1
ATOM 1842 C C . GLU A 1 229 ? 25.843 2.500 -28.256 1.00 97.94 229 GLU A C 1
ATOM 1844 O O . GLU A 1 229 ? 25.936 3.009 -29.382 1.00 97.94 229 GLU A O 1
ATOM 1849 N N . THR A 1 230 ? 26.911 1.970 -27.650 1.00 97.62 230 THR A N 1
ATOM 1850 C CA . THR A 1 230 ? 28.246 1.967 -28.278 1.00 97.62 230 THR A CA 1
ATOM 1851 C C . THR A 1 230 ? 28.310 1.057 -29.509 1.00 97.62 230 THR A C 1
ATOM 1853 O O . THR A 1 230 ? 28.892 1.434 -30.534 1.00 97.62 230 THR A O 1
ATOM 1856 N N . LEU A 1 231 ? 27.660 -0.111 -29.457 1.00 97.88 231 LEU A N 1
ATOM 1857 C CA . LEU A 1 231 ? 27.532 -1.013 -30.601 1.00 97.88 231 LEU A CA 1
ATOM 1858 C C . LEU A 1 231 ? 26.728 -0.364 -31.726 1.00 97.88 231 LEU A C 1
ATOM 1860 O O . LEU A 1 231 ? 27.154 -0.397 -32.879 1.00 97.88 231 LEU A O 1
ATOM 1864 N N . GLN A 1 232 ? 25.608 0.280 -31.402 1.00 97.81 232 GLN A N 1
ATOM 1865 C CA . GLN A 1 232 ? 24.787 0.990 -32.378 1.00 97.81 232 GLN A CA 1
ATOM 1866 C C . GLN A 1 232 ? 25.577 2.105 -33.070 1.00 97.81 232 GLN A C 1
ATOM 1868 O O . GLN A 1 232 ? 25.514 2.231 -34.294 1.00 97.81 232 GLN A O 1
ATOM 1873 N N . THR A 1 233 ? 26.370 2.866 -32.315 1.00 97.69 233 THR A N 1
ATOM 1874 C CA . THR A 1 233 ? 27.230 3.925 -32.866 1.00 97.69 233 THR A CA 1
ATOM 1875 C C . THR A 1 233 ? 28.283 3.350 -33.822 1.00 97.69 233 THR A C 1
ATOM 1877 O O . THR A 1 233 ? 28.534 3.909 -34.891 1.00 97.69 233 THR A O 1
ATOM 1880 N N . THR A 1 234 ? 28.854 2.192 -33.482 1.00 97.81 234 THR A N 1
ATOM 1881 C CA . THR A 1 234 ? 29.843 1.487 -34.313 1.00 97.81 234 THR A CA 1
ATOM 1882 C C . THR A 1 234 ? 29.221 0.909 -35.588 1.00 97.81 234 THR A C 1
ATOM 1884 O O . THR A 1 234 ? 29.809 0.984 -36.665 1.00 97.81 234 THR A O 1
ATOM 1887 N N . ILE A 1 235 ? 28.011 0.352 -35.505 1.00 97.94 235 ILE A N 1
ATOM 1888 C CA . ILE A 1 235 ? 27.278 -0.132 -36.682 1.00 97.94 235 ILE A CA 1
ATOM 1889 C C . ILE A 1 235 ? 26.920 1.043 -37.594 1.00 97.94 235 ILE A C 1
ATOM 1891 O O . ILE A 1 235 ? 27.102 0.948 -38.806 1.00 97.94 235 ILE A O 1
ATOM 1895 N N . ALA A 1 236 ? 26.458 2.162 -37.032 1.00 98.06 236 ALA A N 1
ATOM 1896 C CA . ALA A 1 236 ? 26.122 3.355 -37.801 1.00 98.06 236 ALA A CA 1
ATOM 1897 C C . ALA A 1 236 ? 27.334 3.899 -38.577 1.00 98.06 236 ALA A C 1
ATOM 1899 O O . ALA A 1 236 ? 27.213 4.192 -39.769 1.00 98.06 236 ALA A O 1
ATOM 1900 N N . SER A 1 237 ? 28.514 3.965 -37.947 1.00 97.62 237 SER A N 1
ATOM 1901 C CA . SER A 1 237 ? 29.744 4.371 -38.638 1.00 97.62 237 SER A CA 1
ATOM 1902 C C . SER A 1 237 ? 30.175 3.353 -39.701 1.00 97.62 237 SER A C 1
ATOM 1904 O O . SER A 1 237 ? 30.539 3.742 -40.809 1.00 97.62 237 SER A O 1
ATOM 1906 N N . GLY A 1 238 ? 30.051 2.050 -39.428 1.00 98.00 238 GLY A N 1
ATOM 1907 C CA . GLY A 1 238 ? 30.317 0.991 -40.407 1.00 98.00 238 GLY A CA 1
ATOM 1908 C C . GLY A 1 238 ? 29.408 1.061 -41.641 1.00 98.00 238 GLY A C 1
ATOM 1909 O O . GLY A 1 238 ? 29.879 0.924 -42.771 1.00 98.00 238 GLY A O 1
ATOM 1910 N N . VAL A 1 239 ? 28.113 1.329 -41.451 1.00 97.81 239 VAL A N 1
ATOM 1911 C CA . VAL A 1 239 ? 27.153 1.535 -42.549 1.00 97.81 239 VAL A CA 1
ATOM 1912 C C . VAL A 1 239 ? 27.520 2.767 -43.374 1.00 97.81 239 VAL A C 1
ATOM 1914 O O . VAL A 1 239 ? 27.482 2.706 -44.603 1.00 97.81 239 VAL A O 1
ATOM 1917 N N . GLN A 1 240 ? 27.916 3.862 -42.721 1.00 97.44 240 GLN A N 1
ATOM 1918 C CA . GLN A 1 240 ? 28.358 5.074 -43.409 1.00 97.44 240 GLN A CA 1
ATOM 1919 C C . GLN A 1 240 ? 29.619 4.818 -44.255 1.00 97.44 240 GLN A C 1
ATOM 1921 O O . GLN A 1 240 ? 29.644 5.177 -45.431 1.00 97.44 240 GLN A O 1
ATOM 1926 N N . ASN A 1 241 ? 30.608 4.100 -43.717 1.00 97.44 241 ASN A N 1
ATOM 1927 C CA . ASN A 1 241 ? 31.809 3.715 -44.466 1.00 97.44 241 ASN A CA 1
ATOM 1928 C C . ASN A 1 241 ? 31.475 2.837 -45.684 1.00 97.44 241 ASN A C 1
ATOM 1930 O O . ASN A 1 241 ? 31.986 3.056 -46.781 1.00 97.44 241 ASN A O 1
ATOM 1934 N N . ASN A 1 242 ? 30.584 1.853 -45.522 1.00 97.44 242 ASN A N 1
ATOM 1935 C CA . ASN A 1 242 ? 30.151 0.996 -46.629 1.00 97.44 242 ASN A CA 1
ATOM 1936 C C . ASN A 1 242 ? 29.424 1.786 -47.724 1.00 97.44 242 ASN A C 1
ATOM 1938 O O . ASN A 1 242 ? 29.592 1.496 -48.909 1.00 97.44 242 ASN A O 1
ATOM 1942 N N . LYS A 1 243 ? 28.635 2.796 -47.342 1.00 97.69 243 LYS A N 1
ATOM 1943 C CA . LYS A 1 243 ? 27.977 3.707 -48.283 1.00 97.69 243 LYS A CA 1
ATOM 1944 C C . LYS A 1 243 ? 29.001 4.485 -49.114 1.00 97.69 243 LYS A C 1
ATOM 1946 O O . LYS A 1 243 ? 28.851 4.553 -50.331 1.00 97.69 243 LYS A O 1
ATOM 1951 N N . GLU A 1 244 ? 30.042 5.022 -48.482 1.00 96.81 244 GLU A N 1
ATOM 1952 C CA . GLU A 1 244 ? 31.124 5.742 -49.170 1.00 96.81 244 GLU A CA 1
ATOM 1953 C C . GLU A 1 244 ? 31.908 4.829 -50.121 1.00 96.81 244 GLU A C 1
ATOM 1955 O O . GLU A 1 244 ? 32.158 5.196 -51.270 1.00 96.81 244 GLU A O 1
ATOM 1960 N N . LEU A 1 245 ? 32.220 3.599 -49.697 1.00 97.25 245 LEU A N 1
ATOM 1961 C CA . LEU A 1 245 ? 32.874 2.604 -50.552 1.00 97.25 245 LEU A CA 1
ATOM 1962 C C . LEU A 1 245 ? 32.029 2.246 -51.780 1.00 97.25 245 LEU A C 1
ATOM 1964 O O . LEU A 1 245 ? 32.555 2.192 -52.891 1.00 97.25 245 LEU A O 1
ATOM 1968 N N . LEU A 1 246 ? 30.723 2.022 -51.604 1.00 97.25 246 LEU A N 1
ATOM 1969 C CA . LEU A 1 246 ? 29.812 1.737 -52.715 1.00 97.25 246 LEU A CA 1
ATOM 1970 C C . LEU A 1 246 ? 29.727 2.905 -53.697 1.00 97.25 246 LEU A C 1
ATOM 1972 O O . LEU A 1 246 ? 29.743 2.675 -54.906 1.00 97.25 246 LEU A O 1
ATOM 1976 N N . GLN A 1 247 ? 29.687 4.140 -53.193 1.00 96.81 247 GLN A N 1
ATOM 1977 C CA . GLN A 1 247 ? 29.725 5.325 -54.042 1.00 96.81 247 GLN A CA 1
ATOM 1978 C C . GLN A 1 247 ? 31.027 5.377 -54.856 1.00 96.81 247 GLN A C 1
ATOM 1980 O O . GLN A 1 247 ? 30.974 5.545 -56.072 1.00 96.81 247 GLN A O 1
ATOM 1985 N N . GLY A 1 248 ? 32.179 5.130 -54.225 1.00 96.75 248 GLY A N 1
ATOM 1986 C CA . GLY A 1 248 ? 33.464 5.066 -54.926 1.00 96.75 248 GLY A CA 1
ATOM 1987 C C . GLY A 1 248 ? 33.508 3.970 -55.998 1.00 96.75 248 GLY A C 1
ATOM 1988 O O . GLY A 1 248 ? 33.960 4.210 -57.117 1.00 96.75 248 GLY A O 1
ATOM 1989 N N . VAL A 1 249 ? 32.980 2.775 -55.708 1.00 97.38 249 VAL A N 1
ATOM 1990 C CA . VAL A 1 249 ? 32.859 1.692 -56.702 1.00 97.38 249 VAL A CA 1
ATOM 1991 C C . VAL A 1 249 ? 31.957 2.109 -57.865 1.00 97.38 249 VAL A C 1
ATOM 1993 O O . VAL A 1 249 ? 32.294 1.844 -59.019 1.00 97.38 249 VAL A O 1
ATOM 1996 N N . GLN A 1 250 ? 30.836 2.777 -57.589 1.00 96.19 250 GLN A N 1
ATOM 1997 C CA . GLN A 1 250 ? 29.911 3.256 -58.614 1.00 96.19 250 GLN A CA 1
ATOM 1998 C C . GLN A 1 250 ? 30.559 4.316 -59.519 1.00 96.19 250 GLN A C 1
ATOM 2000 O O . GLN A 1 250 ? 30.406 4.250 -60.739 1.00 96.19 250 GLN A O 1
ATOM 2005 N N . GLU A 1 251 ? 31.325 5.247 -58.946 1.00 96.75 251 GLU A N 1
ATOM 2006 C CA . GLU A 1 251 ? 32.078 6.267 -59.686 1.00 96.75 251 GLU A CA 1
ATOM 2007 C C . GLU A 1 251 ? 33.161 5.638 -60.577 1.00 96.75 251 GLU A C 1
ATOM 2009 O O . GLU A 1 251 ? 33.251 5.950 -61.768 1.00 96.75 251 GLU A O 1
ATOM 2014 N N . VAL A 1 252 ? 33.939 4.691 -60.039 1.00 97.06 252 VAL A N 1
ATOM 2015 C CA . VAL A 1 252 ? 34.965 3.961 -60.804 1.00 97.06 252 VAL A CA 1
ATOM 2016 C C . VAL A 1 252 ? 34.333 3.139 -61.926 1.00 97.06 252 VAL A C 1
ATOM 2018 O O . VAL A 1 252 ? 34.849 3.120 -63.045 1.00 97.06 252 VAL A O 1
ATOM 2021 N N . PHE A 1 253 ? 33.206 2.476 -61.665 1.00 96.81 253 PHE A N 1
ATOM 2022 C CA . PHE A 1 253 ? 32.499 1.703 -62.681 1.00 96.81 253 PHE A CA 1
ATOM 2023 C C . PHE A 1 253 ? 31.982 2.600 -63.810 1.00 96.81 253 PHE A C 1
ATOM 2025 O O . PHE A 1 253 ? 32.195 2.277 -64.979 1.00 96.81 253 PHE A O 1
ATOM 2032 N N . ALA A 1 254 ? 31.384 3.750 -63.482 1.00 96.19 254 ALA A N 1
ATOM 2033 C CA . ALA A 1 254 ? 30.942 4.732 -64.471 1.00 96.19 254 ALA A CA 1
ATOM 2034 C C . ALA A 1 254 ? 32.113 5.222 -65.343 1.00 96.19 254 ALA A C 1
ATOM 2036 O O . ALA A 1 254 ? 32.029 5.179 -66.571 1.00 96.19 254 ALA A O 1
ATOM 2037 N N . HIS A 1 255 ? 33.242 5.581 -64.723 1.00 96.69 255 HIS A N 1
ATOM 2038 C CA . HIS A 1 255 ? 34.450 5.989 -65.444 1.00 96.69 255 HIS A CA 1
ATOM 2039 C C . HIS A 1 255 ? 34.994 4.883 -66.366 1.00 96.69 255 HIS A C 1
ATOM 2041 O O . HIS A 1 255 ? 35.409 5.147 -67.501 1.00 96.69 255 HIS A O 1
ATOM 2047 N N . ASN A 1 256 ? 35.001 3.634 -65.896 1.00 96.75 256 ASN A N 1
ATOM 2048 C CA . ASN A 1 256 ? 35.488 2.495 -66.671 1.00 96.75 256 ASN A CA 1
ATOM 2049 C C . ASN A 1 256 ? 34.582 2.196 -67.869 1.00 96.75 256 ASN A C 1
ATOM 2051 O O . ASN A 1 256 ? 35.092 1.995 -68.971 1.00 96.75 256 ASN A O 1
ATOM 2055 N N . VAL A 1 257 ? 33.258 2.220 -67.687 1.00 96.88 257 VAL A N 1
ATOM 2056 C CA . VAL A 1 257 ? 32.287 2.052 -68.780 1.00 96.88 257 VAL A CA 1
ATOM 2057 C C . VAL A 1 257 ? 32.444 3.162 -69.820 1.00 96.88 257 VAL A C 1
ATOM 2059 O O . VAL A 1 257 ? 32.502 2.872 -71.015 1.00 96.88 257 VAL A O 1
ATOM 2062 N N . ASP A 1 258 ? 32.598 4.416 -69.393 1.00 96.44 258 ASP A N 1
ATOM 2063 C CA . ASP A 1 258 ? 32.846 5.539 -70.302 1.00 96.44 258 ASP A CA 1
ATOM 2064 C C . ASP A 1 258 ? 34.159 5.386 -71.076 1.00 96.44 258 ASP A C 1
ATOM 2066 O O . ASP A 1 258 ? 34.222 5.683 -72.272 1.00 96.44 258 ASP A O 1
ATOM 2070 N N . SER A 1 259 ? 35.210 4.903 -70.414 1.00 96.81 259 SER A N 1
ATOM 2071 C CA . SER A 1 259 ? 36.508 4.647 -71.042 1.00 96.81 259 SER A CA 1
ATOM 2072 C C . SER A 1 259 ? 36.421 3.527 -72.081 1.00 96.81 259 SER A C 1
ATOM 2074 O O . SER A 1 259 ? 36.877 3.707 -73.209 1.00 96.81 259 SER A O 1
ATOM 2076 N N . VAL A 1 260 ? 35.767 2.409 -71.751 1.00 96.75 260 VAL A N 1
ATOM 2077 C CA . VAL A 1 260 ? 35.520 1.305 -72.694 1.00 96.75 260 VAL A CA 1
ATOM 2078 C C . VAL A 1 260 ? 34.688 1.786 -73.883 1.00 96.75 260 VAL A C 1
ATOM 2080 O O . VAL A 1 260 ? 35.063 1.536 -75.024 1.00 96.75 260 VAL A O 1
ATOM 2083 N N . ASN A 1 261 ? 33.617 2.549 -73.648 1.00 95.38 261 ASN A N 1
ATOM 2084 C CA . ASN A 1 261 ? 32.796 3.123 -74.716 1.00 95.38 261 ASN A CA 1
ATOM 2085 C C . ASN A 1 261 ? 33.603 4.047 -75.643 1.00 95.38 261 ASN A C 1
ATOM 2087 O O . ASN A 1 261 ? 33.393 4.037 -76.856 1.00 95.38 261 ASN A O 1
ATOM 2091 N N . LYS A 1 262 ? 34.539 4.843 -75.103 1.00 96.19 262 LYS A N 1
ATOM 2092 C CA . LYS A 1 262 ? 35.447 5.675 -75.912 1.00 96.19 262 LYS A CA 1
ATOM 2093 C C . LYS A 1 262 ? 36.382 4.827 -76.771 1.00 96.19 262 LYS A C 1
ATOM 2095 O O . LYS A 1 262 ? 36.561 5.143 -77.945 1.00 96.19 262 LYS A O 1
ATOM 2100 N N . GLU A 1 263 ? 36.964 3.767 -76.217 1.00 96.25 263 GLU A N 1
ATOM 2101 C CA . GLU A 1 263 ? 37.850 2.875 -76.974 1.00 96.25 263 GLU A CA 1
ATOM 2102 C C . GLU A 1 263 ? 37.093 2.078 -78.048 1.00 96.25 263 GLU A C 1
ATOM 2104 O O . GLU A 1 263 ? 37.587 1.960 -79.169 1.00 96.25 263 GLU A O 1
ATOM 2109 N N . ILE A 1 264 ? 35.863 1.627 -77.768 1.00 95.69 264 ILE A N 1
ATOM 2110 C CA . ILE A 1 264 ? 34.983 0.999 -78.769 1.00 95.69 264 ILE A CA 1
ATOM 2111 C C . ILE A 1 264 ? 34.693 1.974 -79.915 1.00 95.69 264 ILE A C 1
ATOM 2113 O O . ILE A 1 264 ? 34.884 1.617 -81.074 1.00 95.69 264 ILE A O 1
ATOM 2117 N N . LYS A 1 265 ? 34.331 3.231 -79.621 1.00 95.50 265 LYS A N 1
ATOM 2118 C CA . LYS A 1 265 ? 34.109 4.252 -80.663 1.00 95.50 265 LYS A CA 1
ATOM 2119 C C . LYS A 1 265 ? 35.344 4.478 -81.536 1.00 95.50 265 LYS A C 1
ATOM 2121 O O . LYS A 1 265 ? 35.229 4.534 -82.756 1.00 95.50 265 LYS A O 1
ATOM 2126 N N . LYS A 1 266 ? 36.537 4.567 -80.935 1.00 95.44 266 LYS A N 1
ATOM 2127 C CA . LYS A 1 266 ? 37.796 4.684 -81.694 1.00 95.44 266 LYS A CA 1
ATOM 2128 C C . LYS A 1 266 ? 38.039 3.466 -82.586 1.00 95.44 266 LYS A C 1
ATOM 2130 O O . LYS A 1 266 ? 38.558 3.614 -83.694 1.00 95.44 266 LYS A O 1
ATOM 2135 N N . LEU A 1 267 ? 37.714 2.267 -82.105 1.00 94.94 267 LEU A N 1
ATOM 2136 C CA . LEU A 1 267 ? 37.827 1.041 -82.888 1.00 94.94 267 LEU A CA 1
ATOM 2137 C C . LEU A 1 267 ? 36.858 1.058 -84.080 1.00 94.94 267 LEU A C 1
ATOM 2139 O O . LEU A 1 267 ? 37.301 0.811 -85.200 1.00 94.94 267 LEU A O 1
ATOM 2143 N N . ASP A 1 268 ? 35.596 1.432 -83.867 1.00 94.25 268 ASP A N 1
ATOM 2144 C CA . ASP A 1 268 ? 34.585 1.566 -84.926 1.00 94.25 268 ASP A CA 1
ATOM 2145 C C . ASP A 1 268 ? 34.995 2.590 -85.989 1.00 94.25 268 ASP A C 1
ATOM 2147 O O . ASP A 1 268 ? 34.875 2.334 -87.190 1.00 94.25 268 ASP A O 1
ATOM 2151 N N . GLU A 1 269 ? 35.550 3.733 -85.577 1.00 94.31 269 GLU A N 1
ATOM 2152 C CA . GLU A 1 269 ? 36.096 4.730 -86.502 1.00 94.31 269 GLU A CA 1
ATOM 2153 C C . GLU A 1 269 ? 37.238 4.156 -87.352 1.00 94.31 269 GLU A C 1
ATOM 2155 O O . GLU A 1 269 ? 37.322 4.426 -88.552 1.00 94.31 269 GLU A O 1
ATOM 2160 N N . ARG A 1 270 ? 38.132 3.355 -86.755 1.00 94.19 270 ARG A N 1
ATOM 2161 C CA . ARG A 1 270 ? 39.235 2.703 -87.480 1.00 94.19 270 ARG A CA 1
ATOM 2162 C C . ARG A 1 270 ? 38.730 1.637 -88.448 1.00 94.19 270 ARG A C 1
ATOM 2164 O O . ARG A 1 270 ? 39.217 1.594 -89.576 1.00 94.19 270 ARG A O 1
ATOM 2171 N N . ILE A 1 271 ? 37.766 0.814 -88.034 1.00 93.12 271 ILE A N 1
ATOM 2172 C CA . ILE A 1 271 ? 37.122 -0.189 -88.896 1.00 93.12 271 ILE A CA 1
ATOM 2173 C C . ILE A 1 271 ? 36.430 0.505 -90.073 1.00 93.12 271 ILE A C 1
ATOM 2175 O O . ILE A 1 271 ? 36.622 0.104 -91.216 1.00 93.12 271 ILE A O 1
ATOM 2179 N N . SER A 1 272 ? 35.709 1.599 -89.820 1.00 92.44 272 SER A N 1
ATOM 2180 C CA . SER A 1 272 ? 35.033 2.378 -90.864 1.00 92.44 272 SER A CA 1
ATOM 2181 C C . SER A 1 272 ? 36.016 2.970 -91.877 1.00 92.44 272 SER A C 1
ATOM 2183 O O . SER A 1 272 ? 35.765 2.921 -93.078 1.00 92.44 272 SER A O 1
ATOM 2185 N N . LYS A 1 273 ? 37.169 3.484 -91.419 1.00 92.50 273 LYS A N 1
ATOM 2186 C CA . LYS A 1 273 ? 38.233 3.984 -92.310 1.00 92.50 273 LYS A CA 1
ATOM 2187 C C . LYS A 1 273 ? 38.847 2.883 -93.174 1.00 92.50 273 LYS A C 1
ATOM 2189 O O . LYS A 1 273 ? 39.177 3.151 -94.321 1.00 92.50 273 LYS A O 1
ATOM 2194 N N . LEU A 1 274 ? 39.002 1.672 -92.636 1.00 87.50 274 LEU A N 1
ATOM 2195 C CA . LEU A 1 274 ? 39.490 0.511 -93.388 1.00 87.50 274 LEU A CA 1
ATOM 2196 C C . LEU A 1 274 ? 38.460 -0.001 -94.401 1.00 87.50 274 LEU A C 1
ATOM 2198 O O . LEU A 1 274 ? 38.848 -0.448 -95.468 1.00 87.50 274 LEU A O 1
ATOM 2202 N N . ALA A 1 275 ? 37.167 0.067 -94.083 1.00 79.62 275 ALA A N 1
ATOM 2203 C CA . ALA A 1 275 ? 36.093 -0.358 -94.981 1.00 79.62 275 ALA A CA 1
ATOM 2204 C C . ALA A 1 275 ? 35.822 0.630 -96.135 1.00 79.62 275 ALA A C 1
ATOM 2206 O O . ALA A 1 275 ? 35.177 0.261 -97.113 1.00 79.62 275 ALA A O 1
ATOM 2207 N N . ALA A 1 276 ? 36.275 1.883 -96.010 1.00 72.38 276 ALA A N 1
ATOM 2208 C CA . ALA A 1 276 ? 36.124 2.935 -97.018 1.00 72.38 276 ALA A CA 1
ATOM 2209 C C . ALA A 1 276 ? 37.352 3.105 -97.941 1.00 72.38 276 ALA A C 1
ATOM 2211 O O . ALA A 1 276 ? 37.327 3.976 -98.812 1.00 72.38 276 ALA A O 1
ATOM 2212 N N . ALA A 1 277 ? 38.412 2.318 -97.730 1.00 52.00 277 ALA A N 1
ATOM 2213 C CA . ALA A 1 277 ? 39.630 2.271 -98.544 1.00 52.00 277 ALA A CA 1
ATOM 2214 C C . ALA A 1 277 ? 39.626 1.032 -99.450 1.00 52.00 277 ALA A C 1
ATOM 2216 O O . ALA A 1 277 ? 40.143 1.147 -100.583 1.00 52.00 277 ALA A O 1
#

pLDDT: mean 80.84, std 15.05, range [35.12, 98.06]

Solvent-accessible surface area (backbone atoms only — not comparable to full-atom values): 17602 Å² total; per-residue (Å²): 131,80,59,79,92,53,69,87,50,85,91,70,75,85,91,58,79,96,72,92,76,78,81,87,70,80,68,87,78,55,77,79,75,81,74,74,77,84,50,93,93,57,88,84,78,88,82,53,66,69,59,52,47,59,74,48,57,91,66,72,83,58,76,95,61,76,88,66,90,71,90,60,98,61,88,81,72,63,80,63,75,66,96,75,46,64,64,60,96,93,56,88,67,52,77,66,27,46,52,43,46,50,57,49,51,49,52,52,52,41,50,54,41,53,54,48,35,74,72,46,54,83,84,48,33,65,54,36,51,55,49,44,52,54,46,52,53,53,50,50,61,59,64,68,65,65,92,78,85,85,92,88,90,83,84,72,75,65,68,65,64,61,64,67,72,72,73,79,83,83,87,88,83,80,63,57,68,66,47,60,60,48,44,58,58,51,47,51,52,48,50,54,50,54,70,49,56,87,66,55,63,65,61,53,48,54,50,49,61,74,41,42,67,57,53,52,49,52,52,51,49,51,51,54,49,55,51,49,53,54,50,51,54,51,50,52,52,50,52,52,53,51,50,53,52,50,49,52,52,52,53,52,49,53,52,50,52,53,50,51,52,50,52,51,51,53,48,51,54,52,53,51,56,63,75,74,108

Sequence (277 aa):
MADPKYENLPGIAYDQPDVYETGDLPEADQPDPTEEEENECIEQLHLSVKDSFNKFKGRFLTGAVDFSDRLSRKSRIGYRAGEWELAAEGEPETILERYNRLRCEFSELLEQVTEQQNKATESEKDEYTKLAVQINSTKKLLEELKLEEGEQIDPKAEKLKEYLSSSSKKKQGELVTAHLKLKPEVNELYKLLRQIDGISHSEILERMEALEALHNQASNFGKSLTELETLQTTIASGVQNNKELLQGVQEVFAHNVDSVNKEIKKLDERISKLAAA

Foldseek 3Di:
DDDPVCVPPPPDDPPDDPDDDDPDDPPPPDPPPPPPPDDPVDDDDDDDPVVVCVVCPPFDFDDDADPDPPDDPDDGDGTDGDLQDADDPPDDDDPSNVLNVVLVVLVVVLVVLVVVLVVDDPVCVVVSVVVSVVSVVVSVVSVVVCPDDDDDDDDPPPVVVVVVVPPPPDDDDPCPPVCVVCVVVVVVVVVVVVVCVVVPPVVVVVVCVVCVVVVVVVVVVVVVVVVVVVVVVVVVVVVVVVVVVVVVVVVVVVVVVVVVVVVVVVVVVVVVVVVVD

Secondary structure (DSSP, 8-state):
---TTTTT-TT--SSS-S---PPPPTTTT----------TTS------HHHHHHHHTT---------S----SS----S---TT----TTSPPPHHHHHHHHHHHHHHHHHHHHHHHHHS-HHHHHHHHHHHHHHHHHHHHHHTT-TT------GGGSHHHHHHHSSSSS--SSSHHHHHHHHHHHHHHHHHHHHHTT--HHHHHHHHHHTHHHHHHHHHHHHHHHHHHHHHHHHHHHHHHHHHHHHHHHHHHHHHHHHHHHHHHHHHHHHHHHHT-

Organism: Spodoptera exigua (NCBI:txid7107)

Mean predicted aligned error: 20.57 Å

Radius of gyration: 53.46 Å; Cα contacts (8 Å, |Δi|>4): 59; chains: 1; bounding box: 103×73×161 Å

InterPro domains:
  IPR028133 Dynamitin [PF04912] (16-183)
  IPR028133 Dynamitin [PTHR15346] (1-152)